Protein AF-A0AAW0N8T1-F1 (afdb_monomer)

Mean predicted aligned error: 8.97 Å

Radius of gyration: 19.25 Å; Cα contacts (8 Å, |Δi|>4): 329; chains: 1; bounding box: 48×52×46 Å

Foldseek 3Di:
DWDFDQPDVDPDPDDDDDDDDDDDDDDDPDPDPDDVNVVVRVVLVVLLVVLVVLLVVCLVDQWAWDAQPDPQHIDTPSQVVSVCSNLVVVCVVPNDPQEAEAEPVVLSVPPFDDDDSGRYIQDRSDFPVVCSNVVHDDDPGLLVVLVCQLVVVDFKDWDAQDALSRCVNSQVSLVVSQKDKAFLCRHRDDSFQSIIMIGNDPVVSVVVSVVDDDDDDDTSRHD

InterPro domains:
  IPR000760 Inositol monophosphatase-like [PF00459] (40-137)
  IPR000760 Inositol monophosphatase-like [PR00377] (73-93)
  IPR000760 Inositol monophosphatase-like [PR00377] (97-113)
  IPR000760 Inositol monophosphatase-like [PR00377] (121-137)
  IPR020550 Inositol monophosphatase, conserved site [PS00630] (165-179)
  IPR020583 Inositol monophosphatase, metal-binding site [PS00629] (121-134)

Structure (mmCIF, N/CA/C/O backbone):
data_AF-A0AAW0N8T1-F1
#
_entry.id   AF-A0AAW0N8T1-F1
#
loop_
_atom_site.group_PDB
_atom_site.id
_atom_site.type_symbol
_atom_site.label_atom_id
_atom_site.label_alt_id
_atom_site.label_comp_id
_atom_site.label_asym_id
_atom_site.label_entity_id
_atom_site.label_seq_id
_atom_site.pdbx_PDB_ins_code
_atom_site.Cartn_x
_atom_site.Cartn_y
_atom_site.Cartn_z
_atom_site.occupancy
_atom_site.B_iso_or_equiv
_atom_site.auth_seq_id
_atom_site.auth_comp_id
_atom_site.auth_asym_id
_atom_site.auth_atom_id
_atom_site.pdbx_PDB_model_num
ATOM 1 N N . MET A 1 1 ? -4.484 4.188 3.104 1.00 32.94 1 MET A N 1
ATOM 2 C CA . MET A 1 1 ? -5.494 3.536 2.221 1.00 32.94 1 MET A CA 1
ATOM 3 C C . MET A 1 1 ? -5.568 2.074 2.633 1.00 32.94 1 MET A C 1
ATOM 5 O O . MET A 1 1 ? -4.564 1.400 2.511 1.00 32.94 1 MET A O 1
ATOM 9 N N . ALA A 1 2 ? -6.678 1.585 3.198 1.00 29.25 2 ALA A N 1
ATOM 10 C CA . ALA A 1 2 ? -6.732 0.211 3.716 1.00 29.25 2 ALA A CA 1
ATOM 11 C C . ALA A 1 2 ? -7.147 -0.766 2.605 1.00 29.25 2 ALA A C 1
ATOM 13 O O . ALA A 1 2 ? -8.280 -0.696 2.128 1.00 29.25 2 ALA A O 1
ATOM 14 N N . LEU A 1 3 ? -6.246 -1.662 2.192 1.00 36.41 3 LEU A N 1
ATOM 15 C CA . LEU A 1 3 ? -6.575 -2.784 1.310 1.00 36.41 3 LEU A CA 1
ATOM 16 C C . LEU A 1 3 ? -6.428 -4.097 2.080 1.00 36.41 3 LEU A C 1
ATOM 18 O O . LEU A 1 3 ? -5.445 -4.324 2.782 1.00 36.41 3 LEU A O 1
ATOM 22 N N . LEU A 1 4 ? -7.413 -4.976 1.916 1.00 35.59 4 LEU A N 1
ATOM 23 C CA . LEU A 1 4 ? -7.306 -6.368 2.322 1.00 35.59 4 LEU A CA 1
ATOM 24 C C . LEU A 1 4 ? -6.459 -7.111 1.293 1.00 35.59 4 LEU A C 1
ATOM 26 O O . LEU A 1 4 ? -6.936 -7.399 0.196 1.00 35.59 4 LEU A O 1
ATOM 30 N N . LEU A 1 5 ? -5.216 -7.435 1.636 1.00 37.34 5 LEU A N 1
ATOM 31 C CA . LEU A 1 5 ? -4.445 -8.392 0.859 1.00 37.34 5 LEU A CA 1
ATOM 32 C C . LEU A 1 5 ? -4.607 -9.787 1.444 1.00 37.34 5 LEU A C 1
ATOM 34 O O . LEU A 1 5 ? -4.155 -10.071 2.550 1.00 37.34 5 LEU A O 1
ATOM 38 N N . ARG A 1 6 ? -5.141 -10.710 0.644 1.00 36.59 6 ARG A N 1
ATOM 39 C CA . ARG A 1 6 ? -4.790 -12.119 0.800 1.00 36.59 6 ARG A CA 1
ATOM 40 C C . ARG A 1 6 ? -3.492 -12.369 0.035 1.00 36.59 6 ARG A C 1
ATOM 42 O O . ARG A 1 6 ? -3.533 -12.795 -1.117 1.00 36.59 6 ARG A O 1
ATOM 49 N N . VAL A 1 7 ? -2.340 -12.142 0.664 1.00 36.31 7 VAL A N 1
ATOM 50 C CA . VAL A 1 7 ? -1.077 -12.675 0.134 1.00 36.31 7 VAL A CA 1
ATOM 51 C C . VAL A 1 7 ? -1.037 -14.160 0.477 1.00 36.31 7 VAL A C 1
ATOM 53 O O . VAL A 1 7 ? -0.618 -14.549 1.560 1.00 36.31 7 VAL A O 1
ATOM 56 N N . LYS A 1 8 ? -1.501 -15.027 -0.430 1.00 31.52 8 LYS A N 1
ATOM 57 C CA . LYS A 1 8 ? -1.058 -16.425 -0.364 1.00 31.52 8 LYS A CA 1
ATOM 58 C C . LYS A 1 8 ? 0.434 -16.421 -0.674 1.00 31.52 8 LYS A C 1
ATOM 60 O O . LYS A 1 8 ? 0.823 -15.882 -1.705 1.00 31.52 8 LYS A O 1
ATOM 65 N N . LYS A 1 9 ? 1.233 -17.090 0.157 1.00 34.09 9 LYS A N 1
ATOM 66 C CA . LYS A 1 9 ? 2.699 -17.220 0.054 1.00 34.09 9 LYS A CA 1
ATOM 67 C C . LYS A 1 9 ? 3.243 -17.609 -1.337 1.00 34.09 9 LYS A C 1
ATOM 69 O O . LYS A 1 9 ? 4.428 -17.456 -1.585 1.00 34.09 9 LYS A O 1
ATOM 74 N N . ASN A 1 10 ? 2.390 -18.085 -2.250 1.00 30.84 10 ASN A N 1
ATOM 75 C CA . ASN A 1 10 ? 2.726 -18.455 -3.622 1.00 30.84 10 ASN A CA 1
ATOM 76 C C . ASN A 1 10 ? 1.670 -17.933 -4.617 1.00 30.84 10 ASN A C 1
ATOM 78 O O . ASN A 1 10 ? 0.767 -18.677 -5.004 1.00 30.84 10 ASN A O 1
ATOM 82 N N . PHE A 1 11 ? 1.777 -16.681 -5.066 1.00 34.16 11 PHE A N 1
ATOM 83 C CA . PHE A 1 11 ? 1.132 -16.253 -6.313 1.00 34.16 11 PHE A CA 1
ATOM 84 C C . PHE A 1 11 ? 2.138 -16.413 -7.458 1.00 34.16 11 PHE A C 1
ATOM 86 O O . PHE A 1 11 ? 2.808 -15.470 -7.865 1.00 34.16 11 PHE A O 1
ATOM 93 N N . GLN A 1 12 ? 2.298 -17.647 -7.943 1.00 30.11 12 GLN A N 1
ATOM 94 C CA . GLN A 1 12 ? 3.002 -17.898 -9.198 1.00 30.11 12 GLN A CA 1
ATOM 95 C C . GLN A 1 12 ? 1.986 -17.922 -10.337 1.00 30.11 12 GLN A C 1
ATOM 97 O O . GLN A 1 12 ? 1.082 -18.758 -10.363 1.00 30.11 12 GLN A O 1
ATOM 102 N N . ARG A 1 13 ? 2.149 -17.015 -11.304 1.00 33.22 13 ARG A N 1
ATOM 103 C CA . ARG A 1 13 ? 1.494 -17.124 -12.609 1.00 33.22 13 ARG A CA 1
ATOM 104 C C . ARG A 1 13 ? 2.091 -18.352 -13.296 1.00 33.22 13 ARG A C 1
ATOM 106 O O . ARG A 1 13 ? 3.276 -18.354 -13.616 1.00 33.22 13 ARG A O 1
ATOM 113 N N . GLY A 1 14 ? 1.296 -19.409 -13.459 1.00 28.20 14 GLY A N 1
ATOM 114 C CA . GLY A 1 14 ? 1.729 -20.618 -14.155 1.00 28.20 14 GLY A CA 1
ATOM 115 C C . GLY A 1 14 ? 2.226 -20.266 -15.556 1.00 28.20 14 GLY A C 1
ATOM 116 O O . GLY A 1 14 ? 1.465 -19.762 -16.379 1.00 28.20 14 GLY A O 1
ATOM 117 N N . ALA A 1 15 ? 3.511 -20.500 -15.810 1.00 36.84 15 ALA A N 1
ATOM 118 C CA . ALA A 1 15 ? 4.075 -20.460 -17.147 1.00 36.84 15 ALA A CA 1
ATOM 119 C C . ALA A 1 15 ? 3.693 -21.764 -17.859 1.00 36.84 15 ALA A C 1
ATOM 121 O O . ALA A 1 15 ? 4.131 -22.841 -17.462 1.00 36.84 15 ALA A O 1
ATOM 122 N N . GLY A 1 16 ? 2.861 -21.672 -18.894 1.00 30.78 16 GLY A N 1
ATOM 123 C CA . GLY A 1 16 ? 2.497 -22.811 -19.728 1.00 30.78 16 GLY A CA 1
ATOM 124 C C . GLY A 1 16 ? 1.966 -22.347 -21.076 1.00 30.78 16 GLY A C 1
ATOM 125 O O 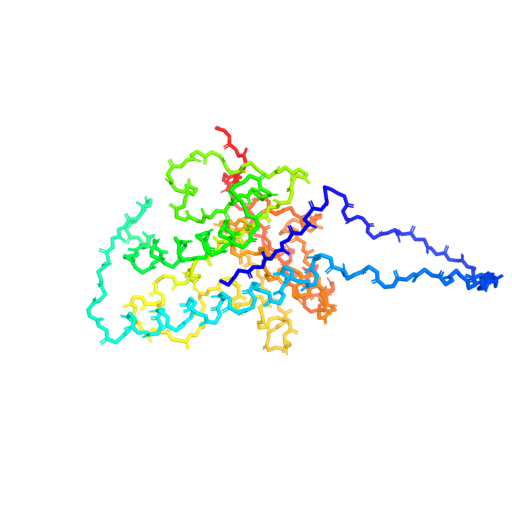. GLY A 1 16 ? 0.863 -21.815 -21.154 1.00 30.78 16 GLY A O 1
ATOM 126 N N . ASN A 1 17 ? 2.774 -22.538 -22.118 1.00 33.47 17 ASN A N 1
ATOM 127 C CA . ASN A 1 17 ? 2.330 -22.515 -23.506 1.00 33.47 17 ASN A CA 1
ATOM 128 C C . ASN A 1 17 ? 1.586 -23.821 -23.844 1.00 33.47 17 ASN A C 1
ATOM 130 O O . ASN A 1 17 ? 1.925 -24.885 -23.330 1.00 33.47 17 ASN A O 1
ATOM 134 N N . ASP A 1 18 ? 0.675 -23.684 -24.807 1.00 33.00 18 ASP A N 1
ATOM 135 C CA . ASP A 1 18 ? 0.143 -24.685 -25.739 1.00 33.00 18 ASP A CA 1
ATOM 136 C C . ASP A 1 18 ? -1.129 -25.497 -25.414 1.00 33.00 18 ASP A C 1
ATOM 138 O O . ASP A 1 18 ? -1.273 -26.195 -24.416 1.00 33.00 18 ASP A O 1
ATOM 142 N N . THR A 1 19 ? -1.992 -25.478 -26.441 1.00 27.42 19 THR A N 1
ATOM 143 C CA . THR A 1 19 ? -3.154 -26.322 -26.781 1.00 27.42 19 THR A CA 1
ATOM 144 C C . THR A 1 19 ? -4.523 -25.992 -26.166 1.00 27.42 19 THR A C 1
ATOM 146 O O . THR A 1 19 ? -4.889 -26.409 -25.073 1.00 27.42 19 THR A O 1
ATOM 149 N N . PHE A 1 20 ? -5.355 -25.316 -26.973 1.00 32.41 20 PHE A N 1
ATOM 150 C CA . PHE A 1 20 ? -6.813 -25.338 -26.846 1.00 32.41 20 PHE A CA 1
ATOM 151 C C . PHE A 1 20 ? -7.317 -26.759 -27.135 1.00 32.41 20 PHE A C 1
ATOM 153 O O . PHE A 1 20 ? -7.369 -27.183 -28.289 1.00 32.41 20 PHE A O 1
ATOM 160 N N . SER A 1 21 ? -7.711 -27.481 -26.090 1.00 28.42 21 SER A N 1
ATOM 161 C CA . SER A 1 21 ? -8.617 -28.622 -26.202 1.00 28.42 21 SER A CA 1
ATOM 162 C C . SER A 1 21 ? -9.902 -28.277 -25.459 1.00 28.42 21 SER A C 1
ATOM 164 O O . SER A 1 21 ? -9.879 -27.846 -24.307 1.00 28.42 21 SER A O 1
ATOM 166 N N . SER A 1 22 ? -11.022 -28.400 -26.163 1.00 35.97 22 SER A N 1
ATOM 167 C CA . SER A 1 22 ? -12.377 -28.145 -25.684 1.00 35.97 22 SER A CA 1
ATOM 168 C C . SER A 1 22 ? -12.694 -28.982 -24.441 1.00 35.97 22 SER A C 1
ATOM 170 O O . SER A 1 22 ? -12.829 -30.201 -24.544 1.00 35.97 22 SER A O 1
ATOM 172 N N . MET A 1 23 ? -12.851 -28.333 -23.285 1.00 28.48 23 MET A N 1
ATOM 173 C CA . MET A 1 23 ? -13.431 -28.946 -22.089 1.00 28.48 23 MET A CA 1
ATOM 174 C C . MET A 1 23 ? -14.902 -28.547 -21.964 1.00 28.48 23 MET A C 1
ATOM 176 O O . MET A 1 23 ? -15.253 -27.367 -21.955 1.00 28.48 23 MET A O 1
ATOM 180 N N . GLU A 1 24 ? -15.752 -29.568 -21.905 1.00 29.17 24 GLU A N 1
ATOM 181 C CA . GLU A 1 24 ? -17.191 -29.480 -21.691 1.00 29.17 24 GLU A CA 1
ATOM 182 C C . GLU A 1 24 ? -17.515 -28.729 -20.393 1.00 29.17 24 GLU A C 1
ATOM 184 O O . GLU A 1 24 ? -16.995 -29.032 -19.319 1.00 29.17 24 GLU A O 1
ATOM 189 N N . VAL A 1 25 ? -18.420 -27.754 -20.491 1.00 29.58 25 VAL A N 1
ATOM 190 C CA . VAL A 1 25 ? -18.955 -27.026 -19.340 1.00 29.58 25 VAL A CA 1
ATOM 191 C C . VAL A 1 25 ? -19.955 -27.929 -18.622 1.00 29.58 25 VAL A C 1
ATOM 193 O O . VAL A 1 25 ? -21.125 -28.004 -19.001 1.00 29.58 25 VAL A O 1
ATOM 196 N N . GLN A 1 26 ? -19.518 -28.599 -17.557 1.00 28.33 26 GLN A N 1
ATOM 197 C CA . GLN A 1 26 ? -20.451 -29.117 -16.560 1.00 28.33 26 GLN A CA 1
ATOM 198 C C . GLN A 1 26 ? -21.015 -27.933 -15.767 1.00 28.33 26 GLN A C 1
ATOM 200 O O . GLN A 1 26 ? -20.330 -27.322 -14.950 1.00 28.33 26 GLN A O 1
ATOM 205 N N . LYS A 1 27 ? -22.280 -27.588 -16.034 1.00 36.25 27 LYS A N 1
ATOM 206 C CA . LYS A 1 27 ? -23.071 -26.681 -15.196 1.00 36.25 27 LYS A CA 1
ATOM 207 C C . LYS A 1 27 ? -23.305 -27.350 -13.841 1.00 36.25 27 LYS A C 1
ATOM 209 O O . LYS A 1 27 ? -24.242 -28.127 -13.686 1.00 36.25 27 LYS A O 1
ATOM 214 N N . THR A 1 28 ? -22.476 -27.032 -12.858 1.00 33.09 28 THR A N 1
ATOM 215 C CA . THR A 1 28 ? -22.851 -27.195 -11.455 1.00 33.09 28 THR A CA 1
ATOM 216 C C . THR A 1 28 ? -23.604 -25.941 -11.032 1.00 33.09 28 THR A C 1
ATOM 218 O O . THR A 1 28 ? -23.017 -24.875 -10.854 1.00 33.09 28 THR A O 1
ATOM 221 N N . GLU A 1 29 ? -24.926 -26.063 -10.938 1.00 40.84 29 GLU A N 1
ATOM 222 C CA . GLU A 1 29 ? -25.765 -25.137 -10.184 1.00 40.84 29 GLU A CA 1
ATOM 223 C C . GLU A 1 29 ? -25.362 -25.234 -8.710 1.00 40.84 29 GLU A C 1
ATOM 225 O O . GLU A 1 29 ? -25.849 -26.104 -7.991 1.00 40.84 29 GLU A O 1
ATOM 230 N N . ASP A 1 30 ? -24.451 -24.367 -8.265 1.00 37.62 30 ASP A N 1
ATOM 231 C CA . ASP A 1 30 ? -24.219 -24.161 -6.840 1.00 37.62 30 ASP A CA 1
ATOM 232 C C . ASP A 1 30 ? -24.716 -22.774 -6.436 1.00 37.62 30 ASP A C 1
ATOM 234 O O . ASP A 1 30 ? -24.460 -21.759 -7.090 1.00 37.62 30 ASP A O 1
ATOM 238 N N . LYS A 1 31 ? -25.527 -22.765 -5.383 1.00 39.31 31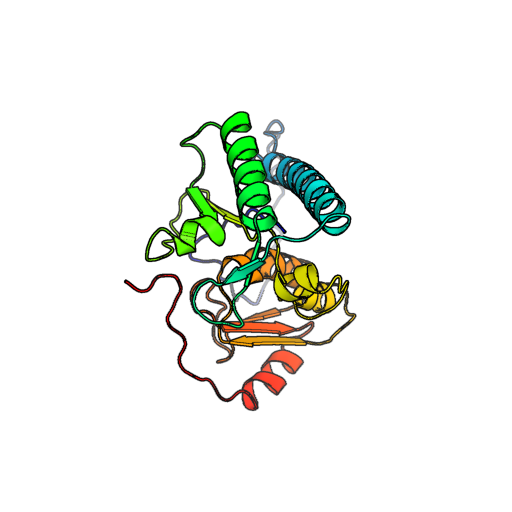 LYS A N 1
ATOM 239 C CA . LYS A 1 31 ? -26.214 -21.588 -4.862 1.00 39.31 31 LYS A CA 1
ATOM 240 C C . LYS A 1 31 ? -25.160 -20.567 -4.447 1.00 39.31 31 LYS A C 1
ATOM 242 O O . LYS A 1 31 ? -24.235 -20.902 -3.721 1.00 39.31 31 LYS A O 1
ATOM 247 N N . THR A 1 32 ? -25.333 -19.325 -4.887 1.00 44.66 32 THR A N 1
ATOM 248 C CA . THR A 1 32 ? -24.489 -18.161 -4.588 1.00 44.66 32 THR A CA 1
ATOM 249 C C . THR A 1 32 ? -24.125 -18.069 -3.100 1.00 44.66 32 THR A C 1
ATOM 251 O O . THR A 1 32 ? -24.862 -17.470 -2.315 1.00 44.66 32 THR A O 1
ATOM 254 N N . MET A 1 33 ? -22.989 -18.641 -2.697 1.00 49.88 33 MET A N 1
ATOM 255 C CA . MET A 1 33 ? -22.309 -18.221 -1.478 1.00 49.88 33 MET A CA 1
ATOM 256 C C . MET A 1 33 ? -21.709 -16.851 -1.784 1.00 49.88 33 MET A C 1
ATOM 258 O O . MET A 1 33 ? -20.925 -16.718 -2.723 1.00 49.88 33 MET A O 1
ATOM 262 N N . ALA A 1 34 ? -22.147 -15.821 -1.061 1.00 72.56 34 ALA A N 1
ATOM 263 C CA . ALA A 1 34 ? -21.564 -14.492 -1.176 1.00 72.56 34 ALA A CA 1
ATOM 264 C C . ALA A 1 34 ? -20.051 -14.598 -0.935 1.00 72.56 34 ALA A C 1
ATOM 266 O O . ALA A 1 34 ? -19.637 -15.228 0.037 1.00 72.56 34 ALA A O 1
ATOM 267 N N . ASP A 1 35 ? -19.241 -14.031 -1.831 1.00 85.19 35 ASP A N 1
ATOM 268 C CA . ASP A 1 35 ? -17.789 -14.013 -1.669 1.00 85.19 35 ASP A CA 1
ATOM 269 C C . ASP A 1 35 ? -17.445 -13.231 -0.386 1.00 85.19 35 ASP A C 1
ATOM 271 O O . ASP A 1 35 ? -17.663 -12.013 -0.343 1.00 85.19 35 ASP A O 1
ATOM 275 N N . PRO A 1 36 ? -16.926 -13.894 0.667 1.00 83.19 36 PRO A N 1
ATOM 276 C CA . PRO A 1 36 ? -16.633 -13.227 1.932 1.00 83.19 36 PRO A CA 1
ATOM 277 C C . PRO A 1 36 ? -15.578 -12.123 1.767 1.00 83.19 36 PRO A C 1
ATOM 279 O O . PRO A 1 36 ? -15.552 -11.169 2.543 1.00 83.19 36 PRO A O 1
ATOM 282 N N . TRP A 1 37 ? -14.733 -12.208 0.734 1.00 88.00 37 TRP A N 1
ATOM 283 C CA . TRP A 1 37 ? -13.717 -11.200 0.439 1.00 88.00 37 TRP A CA 1
ATOM 284 C C . TRP A 1 37 ? -14.302 -9.974 -0.251 1.00 88.00 37 TRP A C 1
ATOM 286 O O . TRP A 1 37 ? -13.830 -8.865 -0.008 1.00 88.00 37 TRP A O 1
ATOM 296 N N . LEU A 1 38 ? -15.360 -10.146 -1.045 1.00 88.81 38 LEU A N 1
ATOM 297 C CA . LEU A 1 38 ? -16.095 -9.026 -1.621 1.00 88.81 38 LEU A CA 1
ATOM 298 C C . LEU A 1 38 ? -16.822 -8.235 -0.529 1.00 88.81 38 LEU A C 1
ATOM 300 O O . LEU A 1 38 ? -16.758 -7.007 -0.529 1.00 88.81 38 LEU A O 1
ATOM 304 N N . GLU A 1 39 ? -17.459 -8.915 0.430 1.00 90.75 39 GLU A N 1
ATOM 305 C CA . GLU A 1 39 ? -18.067 -8.237 1.584 1.00 90.75 39 GLU A CA 1
ATOM 306 C C . GLU A 1 39 ? -17.010 -7.462 2.385 1.00 90.75 39 GLU A C 1
ATOM 308 O O . GLU A 1 39 ? -17.199 -6.284 2.708 1.00 90.75 39 GLU A O 1
ATOM 313 N N . ALA A 1 40 ? -15.866 -8.098 2.653 1.00 91.06 40 ALA A N 1
ATOM 314 C CA . ALA A 1 40 ? -14.756 -7.466 3.349 1.00 91.06 40 ALA A CA 1
ATOM 315 C C . ALA A 1 40 ? -14.202 -6.251 2.601 1.00 91.06 40 ALA A C 1
ATOM 317 O O . ALA A 1 40 ? -13.996 -5.203 3.215 1.00 91.06 40 ALA A O 1
ATOM 318 N N . TYR A 1 41 ? -14.035 -6.351 1.284 1.00 91.56 41 TYR A N 1
ATOM 319 C CA . TYR A 1 41 ? -13.610 -5.248 0.431 1.00 91.56 41 TYR A CA 1
ATOM 320 C C . TYR A 1 41 ? -14.601 -4.076 0.456 1.00 91.56 41 TYR A C 1
ATOM 322 O O . TYR A 1 41 ? -14.194 -2.935 0.676 1.00 91.56 41 TYR A O 1
ATOM 330 N N . VAL A 1 42 ? -15.901 -4.338 0.283 1.00 92.44 42 VAL A N 1
ATOM 331 C CA . VAL A 1 42 ? -16.935 -3.289 0.307 1.00 92.44 42 VAL A CA 1
ATOM 332 C C . VAL A 1 42 ? -16.910 -2.549 1.644 1.00 92.44 42 VAL A C 1
ATOM 334 O O . VAL A 1 42 ? -16.889 -1.317 1.672 1.00 92.44 42 VAL A O 1
ATOM 337 N N . PHE A 1 43 ? -16.813 -3.286 2.749 1.00 94.50 43 PHE A N 1
ATOM 338 C CA . PHE A 1 43 ? -16.707 -2.684 4.073 1.00 94.50 43 PHE A CA 1
ATOM 339 C C . PHE A 1 43 ? -15.400 -1.897 4.270 1.00 94.50 43 PHE A C 1
ATOM 341 O O . PHE A 1 43 ? -15.407 -0.819 4.866 1.00 94.50 43 PHE A O 1
ATOM 348 N N . ALA A 1 44 ? -14.277 -2.374 3.724 1.00 93.50 44 ALA A N 1
ATOM 349 C CA . ALA A 1 44 ? -13.009 -1.644 3.752 1.00 93.50 44 ALA A CA 1
ATOM 350 C C . ALA A 1 44 ? -13.109 -0.290 3.037 1.00 93.50 44 ALA A C 1
ATOM 352 O O . ALA A 1 44 ? -12.603 0.711 3.543 1.00 93.50 44 ALA A O 1
ATOM 353 N N . VAL A 1 45 ? -13.808 -0.232 1.898 1.00 94.81 45 VAL A N 1
ATOM 354 C CA . VAL A 1 45 ? -14.058 1.019 1.165 1.00 94.81 45 VAL A CA 1
ATOM 355 C C . VAL A 1 45 ? -14.880 2.000 2.006 1.00 94.81 45 VAL A C 1
ATOM 357 O O . VAL A 1 45 ? -14.582 3.198 2.023 1.00 94.81 45 VAL A O 1
ATOM 360 N N . GLU A 1 46 ? -15.899 1.525 2.724 1.00 95.69 46 GLU A N 1
ATOM 361 C CA . GLU A 1 46 ? -16.696 2.358 3.634 1.00 95.69 46 GLU A CA 1
ATOM 362 C C . GLU A 1 46 ? -15.845 2.931 4.773 1.00 95.69 46 GLU A C 1
ATOM 364 O O . GLU A 1 46 ? -15.860 4.142 5.023 1.00 95.69 46 GLU A O 1
ATOM 369 N N . ILE A 1 47 ? -15.044 2.082 5.422 1.00 95.31 47 ILE A N 1
ATOM 370 C CA . ILE A 1 47 ? -14.130 2.496 6.488 1.00 95.31 47 ILE A CA 1
ATOM 371 C C . ILE A 1 47 ? -13.088 3.488 5.961 1.00 95.31 47 ILE A C 1
ATOM 373 O O . ILE A 1 47 ? -12.836 4.501 6.611 1.00 95.31 47 ILE A O 1
ATOM 377 N N . ALA A 1 48 ? -12.505 3.247 4.784 1.00 94.44 48 ALA A N 1
ATOM 378 C CA . ALA A 1 48 ? -11.513 4.135 4.186 1.00 94.44 48 ALA A CA 1
ATOM 379 C C . ALA A 1 48 ? -12.093 5.534 3.913 1.00 94.44 48 ALA A C 1
ATOM 381 O O . ALA A 1 48 ? -11.432 6.540 4.170 1.00 94.44 48 ALA A O 1
ATOM 382 N N . LYS A 1 49 ? -13.354 5.625 3.468 1.00 94.94 49 LYS A N 1
ATOM 383 C CA . LYS A 1 49 ? -14.058 6.911 3.306 1.00 94.94 49 LYS A CA 1
ATOM 384 C C . LYS A 1 49 ? -14.281 7.615 4.645 1.00 94.94 49 LYS A C 1
ATOM 386 O O . LYS A 1 49 ? -14.074 8.826 4.733 1.00 94.94 49 LYS A O 1
ATOM 391 N N . LYS A 1 50 ? -14.666 6.873 5.690 1.00 94.31 50 LYS A N 1
ATOM 392 C CA . LYS A 1 50 ? -14.817 7.407 7.054 1.00 94.31 50 LYS A CA 1
ATOM 393 C C . LYS A 1 50 ? -13.484 7.930 7.599 1.00 94.31 50 LYS A C 1
ATOM 395 O O . LYS A 1 50 ? -13.432 9.054 8.087 1.00 94.31 50 LYS A O 1
ATOM 400 N N . ALA A 1 51 ? -12.407 7.161 7.452 1.00 93.44 51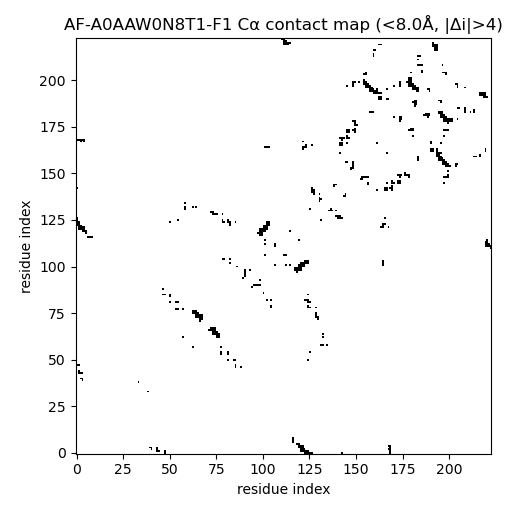 ALA A N 1
ATOM 401 C CA . ALA A 1 51 ? -11.049 7.575 7.795 1.00 93.44 51 ALA A CA 1
ATOM 402 C C . ALA A 1 51 ? -10.636 8.848 7.037 1.00 93.44 51 ALA A C 1
ATOM 404 O O . ALA A 1 51 ? -10.182 9.809 7.649 1.00 93.44 51 ALA A O 1
ATOM 405 N N . GLY A 1 52 ? -10.884 8.909 5.725 1.00 92.50 52 GLY A N 1
ATOM 406 C CA . GLY A 1 52 ? -10.605 10.092 4.908 1.00 92.50 52 GLY A CA 1
ATOM 407 C C . GLY A 1 52 ? -11.364 11.349 5.352 1.00 92.50 52 GLY A C 1
ATOM 408 O O . GLY A 1 52 ? -10.819 12.452 5.282 1.00 92.50 52 GLY A O 1
ATOM 409 N N . ALA A 1 53 ? -12.600 11.206 5.842 1.00 93.50 53 ALA A N 1
ATOM 410 C CA . ALA A 1 53 ? -13.357 12.318 6.417 1.00 93.50 53 ALA A CA 1
ATOM 411 C C . ALA A 1 53 ? -12.727 12.831 7.725 1.00 93.50 53 ALA A C 1
ATOM 413 O O . ALA A 1 53 ? -12.626 14.043 7.917 1.00 93.50 53 ALA A O 1
ATOM 414 N N . GLU A 1 54 ? -12.246 11.929 8.585 1.00 92.38 54 GLU A N 1
ATOM 415 C CA . GLU A 1 54 ? -11.520 12.295 9.809 1.00 92.38 54 GLU A CA 1
ATOM 416 C C . GLU A 1 54 ? -10.187 12.991 9.500 1.00 92.38 54 GLU A C 1
ATOM 418 O O . GLU A 1 54 ? -9.892 14.027 10.094 1.00 92.38 54 GLU A O 1
ATOM 423 N N . ILE A 1 55 ? -9.420 12.494 8.521 1.00 91.62 55 ILE A N 1
ATOM 424 C CA . ILE A 1 55 ? -8.171 13.128 8.058 1.00 91.62 55 ILE A CA 1
ATOM 425 C C . ILE A 1 55 ? -8.454 14.537 7.530 1.00 91.62 55 ILE A C 1
ATOM 427 O O . ILE A 1 55 ? -7.769 15.494 7.890 1.00 91.62 55 ILE A O 1
ATOM 431 N N . ARG A 1 56 ? -9.499 14.698 6.708 1.00 91.25 56 ARG A N 1
ATOM 432 C CA . ARG A 1 56 ? -9.890 16.008 6.174 1.00 91.25 56 ARG A CA 1
ATOM 433 C C . ARG A 1 56 ? -10.241 16.985 7.292 1.00 91.25 56 ARG A C 1
ATOM 435 O O . ARG A 1 56 ? -9.717 18.094 7.295 1.00 91.25 56 ARG A O 1
ATOM 442 N N . LYS A 1 57 ? -11.062 16.565 8.253 1.00 91.31 57 LYS A N 1
ATOM 443 C CA . LYS A 1 57 ? -11.427 17.385 9.412 1.00 91.31 57 LYS A CA 1
ATOM 444 C C . LYS A 1 57 ? -10.200 17.770 10.243 1.00 91.31 57 LYS A C 1
ATOM 446 O O . LYS A 1 57 ? -10.084 18.910 10.680 1.00 91.31 57 LYS A O 1
ATOM 451 N N . ALA A 1 58 ? -9.267 16.841 10.439 1.00 89.25 58 ALA A N 1
ATOM 452 C CA . ALA A 1 58 ? -8.024 17.118 11.151 1.00 89.25 58 ALA A CA 1
ATOM 453 C C . ALA A 1 58 ? -7.141 18.141 10.414 1.00 89.25 58 ALA A C 1
ATOM 455 O O . ALA A 1 58 ? -6.497 18.952 11.071 1.00 89.25 58 ALA A O 1
ATOM 456 N N . SER A 1 59 ? -7.168 18.164 9.074 1.00 85.44 59 SER A N 1
ATOM 457 C CA . SER A 1 59 ? -6.430 19.155 8.270 1.00 85.44 59 SER A CA 1
ATOM 458 C C . SER A 1 59 ? -6.952 20.595 8.389 1.00 85.44 59 SER A C 1
ATOM 460 O O . SER A 1 59 ? -6.286 21.521 7.939 1.00 85.44 59 SER A O 1
ATOM 462 N N . GLU A 1 60 ? -8.133 20.799 8.982 1.00 85.50 60 GLU A N 1
ATOM 463 C CA . GLU A 1 60 ? -8.738 22.124 9.204 1.00 85.50 60 GLU A CA 1
ATOM 464 C C . GLU A 1 60 ? -8.368 22.727 10.572 1.00 85.50 60 GLU A C 1
ATOM 466 O O . GLU A 1 60 ? -8.739 23.859 10.875 1.00 85.50 60 GLU A O 1
ATOM 471 N N . SER A 1 61 ? -7.668 21.970 11.421 1.00 80.88 61 SER A N 1
ATOM 472 C CA . SER A 1 61 ? -7.281 22.360 12.782 1.00 80.88 61 SER A CA 1
ATOM 473 C C . SER A 1 61 ? -5.759 22.378 12.941 1.00 80.88 61 SER A C 1
ATOM 475 O O . SER A 1 61 ? -5.025 21.916 12.072 1.00 80.88 61 SER A O 1
ATOM 477 N N . GLU A 1 62 ? -5.268 22.892 14.071 1.00 76.75 62 GLU A N 1
ATOM 478 C CA . GLU A 1 62 ? -3.845 22.807 14.407 1.00 76.75 62 GLU A CA 1
ATOM 479 C C . GLU A 1 62 ? -3.402 21.335 14.502 1.00 76.75 62 GLU A C 1
ATOM 481 O O . GLU A 1 62 ? -3.937 20.551 15.295 1.00 76.75 62 GLU A O 1
ATOM 486 N N . ILE A 1 63 ? -2.433 20.948 13.667 1.00 81.38 63 ILE A N 1
ATOM 487 C CA . ILE A 1 63 ? -1.933 19.574 13.589 1.00 81.38 63 ILE A CA 1
ATOM 488 C C . ILE A 1 63 ? -0.867 19.379 14.665 1.00 81.38 63 ILE A C 1
ATOM 490 O O . ILE A 1 63 ? 0.193 20.001 14.645 1.00 81.38 63 ILE A O 1
ATOM 494 N N . ARG A 1 64 ? -1.128 18.469 15.607 1.00 79.19 64 ARG A N 1
ATOM 495 C CA . ARG A 1 64 ? -0.145 18.087 16.623 1.00 79.19 64 ARG A CA 1
ATOM 496 C C . ARG A 1 64 ? 0.844 17.075 16.045 1.00 79.19 64 ARG A C 1
ATOM 498 O O . ARG A 1 64 ? 0.490 15.908 15.875 1.00 79.19 64 ARG A O 1
ATOM 505 N N .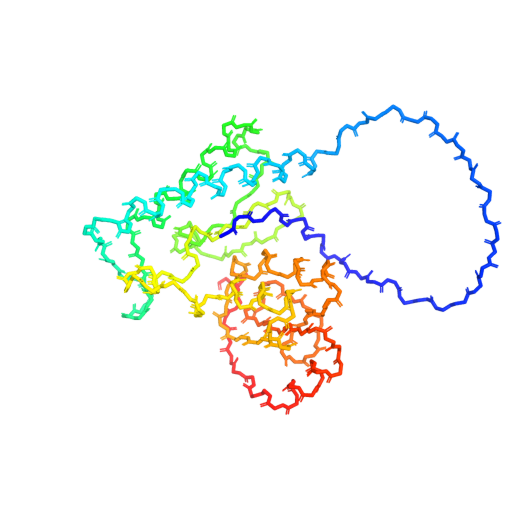 ILE A 1 65 ? 2.066 17.536 15.796 1.00 83.75 65 ILE A N 1
ATOM 506 C CA . ILE A 1 65 ? 3.163 16.764 15.199 1.00 83.75 65 ILE A CA 1
ATOM 507 C C . ILE A 1 65 ? 4.010 16.109 16.298 1.00 83.75 65 ILE A C 1
ATOM 509 O O . ILE A 1 65 ? 4.218 16.666 17.378 1.00 83.75 65 ILE A O 1
ATOM 513 N N . SER A 1 66 ? 4.497 14.906 16.036 1.00 82.25 66 SER A N 1
ATOM 514 C CA . SER A 1 66 ? 5.516 14.194 16.808 1.00 82.25 66 SER A CA 1
ATOM 515 C C . SER A 1 66 ? 6.455 13.468 15.838 1.00 82.25 66 SER A C 1
ATOM 517 O O . SER A 1 66 ? 6.153 13.362 14.652 1.00 82.25 66 SER A O 1
ATOM 519 N N . THR A 1 67 ? 7.605 13.002 16.318 1.00 79.44 67 THR A N 1
ATOM 520 C CA . THR A 1 67 ? 8.601 12.272 15.513 1.00 79.44 67 THR A CA 1
ATOM 521 C C . THR A 1 67 ? 8.668 10.806 15.941 1.00 79.44 67 THR A C 1
ATOM 523 O O . THR A 1 67 ? 8.565 10.520 17.137 1.00 79.44 67 THR A O 1
ATOM 526 N N . LYS A 1 68 ? 8.857 9.900 14.978 1.00 77.94 68 LYS A N 1
ATOM 527 C CA . LYS A 1 68 ? 9.074 8.455 15.153 1.00 77.94 68 LYS A CA 1
ATOM 528 C C . LYS A 1 68 ? 10.583 8.159 15.256 1.00 77.94 68 LYS A C 1
ATOM 530 O O . LYS A 1 68 ? 11.204 8.522 16.253 1.00 77.94 68 LYS A O 1
ATOM 535 N N . SER A 1 69 ? 11.176 7.501 14.255 1.00 72.25 69 SER A N 1
ATOM 536 C CA . SER A 1 69 ? 12.559 6.997 14.278 1.00 72.25 69 SER A CA 1
ATOM 537 C C . SER A 1 69 ? 13.614 8.066 13.973 1.00 72.25 69 SER A C 1
ATOM 539 O O . SER A 1 69 ? 14.787 7.909 14.313 1.00 72.25 69 SER A O 1
ATOM 541 N N . SER A 1 70 ? 13.207 9.174 13.351 1.00 71.19 70 SER A N 1
ATOM 542 C CA . SER A 1 70 ? 14.082 10.284 12.979 1.00 71.19 70 SER A CA 1
ATOM 543 C C . SER A 1 70 ? 13.336 11.621 12.993 1.00 71.19 70 SER A C 1
ATOM 545 O O . SER A 1 70 ? 12.115 11.673 13.123 1.00 71.19 70 SER A O 1
ATOM 547 N N . THR A 1 71 ? 14.062 12.730 12.829 1.00 61.38 71 THR A N 1
ATOM 548 C CA . THR A 1 71 ? 13.477 14.083 12.773 1.00 61.38 71 THR A CA 1
ATOM 549 C C . THR A 1 71 ? 12.623 14.341 11.532 1.00 61.38 71 THR A C 1
ATOM 551 O O . THR A 1 71 ? 11.886 15.322 11.507 1.00 61.38 71 THR A O 1
ATOM 554 N N . VAL A 1 72 ? 12.755 13.504 10.499 1.00 68.81 72 VAL A N 1
ATOM 555 C CA . VAL A 1 72 ? 11.982 13.592 9.247 1.00 68.81 72 VAL A CA 1
ATOM 556 C C . VAL A 1 72 ? 10.868 12.546 9.169 1.00 68.81 72 VAL A C 1
ATOM 558 O O . VAL A 1 72 ? 10.017 12.632 8.292 1.00 68.81 72 VAL A O 1
ATOM 561 N N . ASP A 1 73 ? 10.859 11.592 10.099 1.00 76.06 73 ASP A N 1
ATOM 562 C CA . ASP A 1 73 ? 9.843 10.553 10.234 1.00 76.06 73 ASP A CA 1
ATOM 563 C C . ASP A 1 73 ? 8.757 11.052 11.199 1.00 76.06 73 ASP A C 1
ATOM 565 O O . ASP A 1 73 ? 8.921 11.031 12.424 1.00 76.06 73 ASP A O 1
ATOM 569 N N . LEU A 1 74 ? 7.694 11.626 10.635 1.00 81.19 74 LEU A N 1
ATOM 570 C CA . LEU A 1 74 ? 6.645 12.319 11.377 1.00 81.19 74 LEU A CA 1
ATOM 571 C C . LEU A 1 74 ? 5.459 11.398 11.666 1.00 81.19 74 LEU A C 1
ATOM 573 O O . LEU A 1 74 ? 5.097 10.536 10.876 1.00 81.19 74 LEU A O 1
ATOM 577 N N . VAL A 1 75 ? 4.800 11.648 12.792 1.00 85.88 75 VAL A N 1
ATOM 578 C CA . VAL A 1 75 ? 3.518 11.044 13.162 1.00 85.88 75 VAL A CA 1
ATOM 579 C C . VAL A 1 75 ? 2.638 12.093 13.818 1.00 85.88 75 VAL A C 1
ATOM 581 O O . VAL A 1 75 ? 3.117 12.942 14.575 1.00 85.88 75 VAL A O 1
ATOM 584 N N . THR A 1 76 ? 1.335 12.052 13.567 1.00 86.38 76 THR A N 1
ATOM 585 C CA . THR A 1 76 ? 0.374 12.939 14.222 1.00 86.38 76 THR A CA 1
ATOM 586 C C . THR A 1 76 ? -0.617 12.150 15.072 1.00 86.38 76 THR A C 1
ATOM 588 O O . THR A 1 76 ? -0.789 10.935 14.963 1.00 86.38 76 THR A O 1
ATOM 591 N N . ALA A 1 77 ? -1.338 12.859 15.944 1.00 87.94 77 ALA A N 1
ATOM 592 C CA . ALA A 1 77 ? -2.457 12.262 16.674 1.00 87.94 77 ALA A CA 1
ATOM 593 C C . ALA A 1 77 ? -3.578 11.754 15.740 1.00 87.94 77 ALA A C 1
ATOM 595 O O . ALA A 1 77 ? -4.433 10.980 16.181 1.00 87.94 77 ALA A O 1
ATOM 596 N N . THR A 1 78 ? -3.593 12.202 14.480 1.00 90.31 78 THR A N 1
ATOM 597 C CA . THR A 1 78 ? -4.539 11.767 13.450 1.00 90.31 78 THR A CA 1
ATOM 598 C C . THR A 1 78 ? -4.213 10.359 12.971 1.00 90.31 78 THR A C 1
ATOM 600 O O . THR A 1 78 ? -5.128 9.543 12.952 1.00 90.31 78 THR A O 1
ATOM 603 N N . ASP A 1 79 ? -2.946 10.037 12.698 1.00 90.31 79 ASP A N 1
ATOM 604 C CA . ASP A 1 79 ? -2.494 8.713 12.240 1.00 90.31 79 ASP A CA 1
ATOM 605 C C . ASP A 1 79 ? -2.940 7.627 13.236 1.00 90.31 79 ASP A C 1
ATOM 607 O O . ASP A 1 79 ? -3.716 6.723 12.913 1.00 90.31 79 ASP A O 1
ATOM 611 N N . VAL A 1 80 ? -2.605 7.820 14.518 1.00 91.12 80 VAL A N 1
ATOM 612 C CA . VAL A 1 80 ? -2.989 6.912 15.614 1.00 91.12 80 VAL A CA 1
ATOM 613 C C . VAL A 1 80 ? -4.509 6.802 15.779 1.00 91.12 80 VAL A C 1
ATOM 615 O O . VAL A 1 80 ? -5.032 5.745 16.142 1.00 91.12 80 VAL A O 1
ATOM 618 N N . ARG A 1 81 ? -5.249 7.899 15.577 1.00 92.12 81 ARG A N 1
ATOM 619 C CA . ARG A 1 81 ? -6.716 7.908 15.692 1.00 92.12 81 ARG A CA 1
ATOM 620 C C . ARG A 1 81 ? -7.359 7.149 14.538 1.00 92.12 81 ARG A C 1
ATOM 622 O O . ARG A 1 81 ? -8.273 6.365 14.781 1.00 92.12 81 ARG A O 1
ATOM 629 N N . VAL A 1 82 ? -6.901 7.388 13.314 1.00 93.69 82 VAL A N 1
ATOM 630 C CA . VAL A 1 82 ? -7.419 6.756 12.102 1.00 93.69 82 VAL A CA 1
ATOM 631 C C . VAL A 1 82 ? -7.174 5.253 12.146 1.00 93.69 82 VAL A C 1
ATOM 633 O O . VAL A 1 82 ? -8.120 4.496 11.937 1.00 93.69 82 VAL A O 1
ATOM 636 N N . GLU A 1 83 ? -5.978 4.807 12.535 1.00 94.69 83 GLU A N 1
ATOM 637 C CA . GLU A 1 83 ? -5.693 3.375 12.676 1.00 94.69 83 GLU A CA 1
ATOM 638 C C . GLU A 1 83 ? -6.647 2.706 13.680 1.00 94.69 83 GLU A C 1
ATOM 640 O O . GLU A 1 83 ? -7.245 1.668 13.389 1.00 94.69 83 GLU A O 1
ATOM 645 N N . LYS A 1 84 ? -6.883 3.342 14.837 1.00 94.69 84 LYS A N 1
ATOM 646 C CA . LYS A 1 84 ? -7.843 2.844 15.837 1.00 94.69 84 LYS A CA 1
ATOM 647 C C . LYS A 1 84 ? -9.271 2.764 15.302 1.00 94.69 84 LYS A C 1
ATOM 649 O O . LYS A 1 84 ? -9.979 1.821 15.645 1.00 94.69 84 LYS A O 1
ATOM 654 N N . ILE A 1 85 ? -9.702 3.730 14.490 1.00 94.38 85 ILE A N 1
ATOM 655 C CA . ILE A 1 85 ? -11.028 3.708 13.856 1.00 94.38 85 ILE A CA 1
ATOM 656 C C . ILE A 1 85 ? -11.137 2.522 12.896 1.00 94.38 85 ILE A C 1
ATOM 658 O O . ILE A 1 85 ? -12.139 1.810 12.936 1.00 94.38 85 ILE A O 1
ATOM 662 N N . ILE A 1 86 ? -10.114 2.300 12.065 1.00 95.25 86 ILE A N 1
ATOM 663 C CA . ILE A 1 86 ? -10.091 1.215 11.079 1.00 95.25 86 ILE A CA 1
ATOM 664 C C . ILE A 1 86 ? -10.115 -0.145 11.788 1.00 95.25 86 ILE A C 1
ATOM 666 O O . ILE A 1 86 ? -11.030 -0.938 11.568 1.00 95.25 86 ILE A O 1
ATOM 670 N N . ILE A 1 87 ? -9.155 -0.395 12.684 1.00 94.06 87 ILE A N 1
ATOM 671 C CA . ILE A 1 87 ? -9.045 -1.668 13.413 1.00 94.06 87 ILE A CA 1
ATOM 672 C C . ILE A 1 87 ? -10.282 -1.904 14.287 1.00 94.06 87 ILE A C 1
ATOM 674 O O . ILE A 1 87 ? -10.800 -3.018 14.329 1.00 94.06 87 ILE A O 1
ATOM 678 N N . GLY A 1 88 ? -10.781 -0.866 14.967 1.00 95.50 88 GLY A N 1
ATOM 679 C CA . GLY A 1 88 ? -11.976 -0.954 15.806 1.00 95.50 88 GLY A CA 1
ATOM 680 C C . GLY A 1 88 ? -13.214 -1.372 15.015 1.00 95.50 88 GLY A C 1
ATOM 681 O O . GLY A 1 88 ? -13.891 -2.314 15.414 1.00 95.50 88 GLY A O 1
ATOM 682 N N . ALA A 1 89 ? -13.464 -0.745 13.862 1.00 96.00 89 ALA A N 1
ATOM 683 C CA . ALA A 1 89 ? -14.603 -1.082 13.008 1.00 96.00 89 ALA A CA 1
ATOM 684 C C . ALA A 1 89 ? -14.510 -2.508 12.433 1.00 96.00 89 ALA A C 1
ATOM 686 O O . ALA A 1 89 ? -15.515 -3.214 12.352 1.00 96.00 89 ALA A O 1
ATOM 687 N N . LEU A 1 90 ? -13.303 -2.957 12.069 1.00 94.19 90 LEU A N 1
ATOM 688 C CA . LEU A 1 90 ? -13.068 -4.324 11.594 1.00 94.19 90 LEU A CA 1
ATOM 689 C C . LEU A 1 90 ? -13.326 -5.361 12.692 1.00 94.19 90 LEU A C 1
ATOM 691 O O . LEU A 1 90 ? -14.014 -6.352 12.448 1.00 94.19 90 LEU A O 1
ATOM 695 N N . LYS A 1 91 ? -12.837 -5.113 13.911 1.00 94.94 91 LYS A N 1
ATOM 696 C CA . LYS A 1 91 ? -13.093 -5.982 15.068 1.00 94.94 91 LYS A CA 1
ATOM 697 C C . LYS A 1 91 ? -14.561 -5.998 15.478 1.00 94.94 91 LYS A C 1
ATOM 699 O O . LYS A 1 91 ? -15.061 -7.049 15.855 1.00 94.94 91 LYS A O 1
ATOM 704 N N . GLU A 1 92 ? -15.250 -4.865 15.396 1.00 96.38 92 GLU A N 1
ATOM 705 C CA . GLU A 1 92 ? -16.680 -4.776 15.703 1.00 96.38 92 GLU A CA 1
ATOM 706 C C . GLU A 1 92 ? -17.522 -5.587 14.710 1.00 96.38 92 GLU A C 1
ATOM 708 O O . GLU A 1 92 ? -18.400 -6.338 15.129 1.00 96.38 92 GLU A O 1
ATOM 713 N N . LYS A 1 93 ? -17.236 -5.489 13.402 1.00 95.19 93 LYS A N 1
ATOM 714 C CA . LYS A 1 93 ? -17.996 -6.219 12.375 1.00 95.19 93 LYS A CA 1
ATOM 715 C C . LYS A 1 93 ? -17.699 -7.717 12.367 1.00 95.19 93 LYS A C 1
ATOM 717 O O . LYS A 1 93 ? -18.623 -8.510 12.208 1.00 95.19 93 LYS A O 1
ATOM 722 N N . TYR A 1 94 ? -16.428 -8.099 12.481 1.00 92.69 94 TYR A N 1
ATOM 723 C CA . TYR A 1 94 ? -16.003 -9.483 12.255 1.00 92.69 94 TYR A CA 1
ATOM 724 C C . TYR A 1 94 ? -15.656 -10.250 13.531 1.00 92.69 94 TYR A C 1
ATOM 726 O O . TYR A 1 94 ? -15.616 -11.473 13.501 1.00 92.69 94 TYR A O 1
ATOM 734 N N . GLY A 1 95 ? -15.445 -9.573 14.658 1.00 93.56 95 GLY A N 1
ATOM 735 C CA . GLY A 1 95 ? -14.960 -10.166 15.904 1.00 93.56 95 GLY A CA 1
ATOM 736 C C . GLY A 1 95 ? -13.449 -9.998 16.091 1.00 93.56 95 GLY A C 1
ATOM 737 O O . GLY A 1 95 ? -12.684 -9.863 15.137 1.00 93.56 95 GLY A O 1
ATOM 738 N N . GLU A 1 96 ? -12.997 -10.010 17.348 1.00 87.56 96 GLU A N 1
ATOM 739 C CA . GLU A 1 96 ? -11.619 -9.633 17.706 1.00 87.56 96 GLU A CA 1
ATOM 740 C C . GLU A 1 96 ? -10.525 -10.580 17.193 1.00 87.56 96 GLU A C 1
ATOM 742 O O . GLU A 1 96 ? -9.391 -10.135 17.029 1.00 87.56 96 GLU A O 1
ATOM 747 N N . ASN A 1 97 ? -10.858 -11.849 16.933 1.00 87.62 97 ASN A N 1
ATOM 748 C CA . ASN A 1 97 ? -9.897 -12.913 16.609 1.00 87.62 97 ASN A CA 1
ATOM 749 C C . ASN A 1 97 ? -10.089 -13.504 15.203 1.00 87.62 97 ASN A C 1
ATOM 751 O O . ASN A 1 97 ? -9.584 -14.587 14.926 1.00 87.62 97 ASN A O 1
ATOM 755 N N . VAL A 1 98 ? -10.854 -12.835 14.333 1.00 88.31 98 VAL A N 1
ATOM 756 C CA . VAL A 1 98 ? -11.097 -13.318 12.960 1.00 88.31 98 VAL A CA 1
ATOM 757 C C . VAL A 1 98 ? -9.993 -12.895 11.997 1.00 88.31 98 VAL A C 1
ATOM 759 O O . VAL A 1 98 ? -9.682 -13.633 11.067 1.00 88.31 98 VAL A O 1
ATOM 762 N N . PHE A 1 99 ? -9.388 -11.730 12.226 1.00 90.31 99 PHE A N 1
ATOM 763 C CA . PHE A 1 99 ? -8.310 -11.215 11.391 1.00 90.31 99 PHE A CA 1
ATOM 764 C C . PHE A 1 99 ? -7.074 -10.865 12.215 1.00 90.31 99 PHE A C 1
ATOM 766 O O . PHE A 1 99 ? -7.170 -10.370 13.341 1.00 90.31 99 PHE A O 1
ATOM 773 N N . CYS A 1 100 ? -5.910 -11.051 11.602 1.00 92.31 100 CYS A N 1
ATOM 774 C CA . CYS A 1 100 ? -4.656 -10.447 12.025 1.00 92.31 100 CYS A CA 1
ATOM 775 C C . CYS A 1 100 ? -4.548 -9.006 11.496 1.00 92.31 100 CYS A C 1
ATOM 777 O O . CYS A 1 100 ? -5.242 -8.610 10.556 1.00 92.31 100 CYS A O 1
ATOM 779 N N . PHE A 1 101 ? -3.664 -8.208 12.100 1.00 91.75 101 PHE A N 1
ATOM 780 C CA . PHE A 1 101 ? -3.472 -6.802 11.744 1.00 91.75 101 PHE A CA 1
ATOM 781 C C . PHE A 1 101 ? -1.985 -6.455 11.709 1.00 91.75 101 PHE A C 1
ATOM 783 O O . PHE A 1 101 ? -1.277 -6.691 12.689 1.00 91.75 101 PHE A O 1
ATOM 790 N N . ILE A 1 102 ? -1.550 -5.843 10.610 1.00 93.12 102 ILE A N 1
ATOM 791 C CA . ILE A 1 102 ? -0.261 -5.165 10.472 1.00 93.12 102 ILE A CA 1
ATOM 792 C C . ILE A 1 102 ? -0.596 -3.703 10.185 1.00 93.12 102 ILE A C 1
ATOM 794 O O . ILE A 1 102 ? -1.050 -3.375 9.096 1.00 93.12 102 ILE A O 1
ATOM 798 N N . GLY A 1 103 ? -0.465 -2.836 11.183 1.00 91.62 103 GLY A N 1
ATOM 799 C CA . GLY A 1 103 ? -0.717 -1.401 11.033 1.00 91.62 103 GLY A CA 1
ATOM 800 C C . GLY A 1 103 ? 0.543 -0.619 11.346 1.00 91.62 103 GLY A C 1
ATOM 801 O O . GLY A 1 103 ? 1.203 -0.963 12.323 1.00 91.62 103 GLY A O 1
ATOM 802 N N . GLU A 1 104 ? 0.868 0.400 10.560 1.00 90.38 104 GLU A N 1
ATOM 803 C CA . GLU A 1 104 ? 2.064 1.236 10.732 1.00 90.38 104 GLU A CA 1
ATOM 804 C C . GLU A 1 104 ? 2.251 1.732 12.184 1.00 90.38 104 GLU A C 1
ATOM 806 O O . GLU A 1 104 ? 3.309 1.574 12.807 1.00 90.38 104 GLU A O 1
ATOM 811 N N . GLU A 1 105 ? 1.191 2.275 12.787 1.00 88.00 105 GLU A N 1
ATOM 812 C CA . GLU A 1 105 ? 1.247 2.883 14.120 1.00 88.00 105 GLU A CA 1
ATOM 813 C C . GLU A 1 105 ? 1.211 1.847 15.246 1.00 88.00 105 GLU A C 1
ATOM 815 O O . GLU A 1 105 ? 1.544 2.141 16.405 1.00 88.00 105 GLU A O 1
ATOM 820 N N . SER A 1 106 ? 0.796 0.626 14.922 1.00 85.12 106 SER A N 1
ATOM 821 C CA . SER A 1 106 ? 0.843 -0.533 15.809 1.00 85.12 106 SER A CA 1
ATOM 822 C C . SER A 1 106 ? 2.182 -1.270 15.715 1.00 85.12 106 SER A C 1
ATOM 824 O O . SER A 1 106 ? 2.679 -1.735 16.743 1.00 85.12 106 SER A O 1
ATOM 826 N N . ALA A 1 107 ? 2.773 -1.341 14.522 1.00 78.19 107 ALA A N 1
ATOM 827 C CA . ALA A 1 107 ? 4.050 -1.981 14.223 1.00 78.19 107 ALA A CA 1
ATOM 828 C C . ALA A 1 107 ? 5.212 -1.233 14.875 1.00 78.19 107 ALA A C 1
ATOM 830 O O . ALA A 1 107 ? 6.023 -1.844 15.568 1.00 78.19 107 ALA A O 1
ATOM 831 N N . SER A 1 108 ? 5.206 0.102 14.809 1.00 63.47 108 SER A N 1
ATOM 832 C CA . SER A 1 108 ? 6.182 0.951 15.514 1.00 63.47 108 SER A CA 1
ATOM 833 C C . SER A 1 108 ? 6.246 0.708 17.033 1.00 63.47 108 SER A C 1
ATOM 835 O O . SER A 1 108 ? 7.223 1.076 17.684 1.00 63.47 108 SER A O 1
ATOM 837 N N . LYS A 1 109 ? 5.224 0.064 17.621 1.00 62.28 109 LYS A N 1
ATOM 838 C CA . LYS A 1 109 ? 5.167 -0.303 19.047 1.00 62.28 109 LYS A CA 1
ATOM 839 C C . LYS A 1 109 ? 5.504 -1.770 19.333 1.00 62.28 109 LYS A C 1
ATOM 841 O O . LYS A 1 109 ? 5.658 -2.121 20.503 1.00 62.28 109 LYS A O 1
ATOM 846 N N . LYS A 1 110 ? 5.546 -2.639 18.319 1.00 58.72 110 LYS A N 1
ATOM 847 C CA . LYS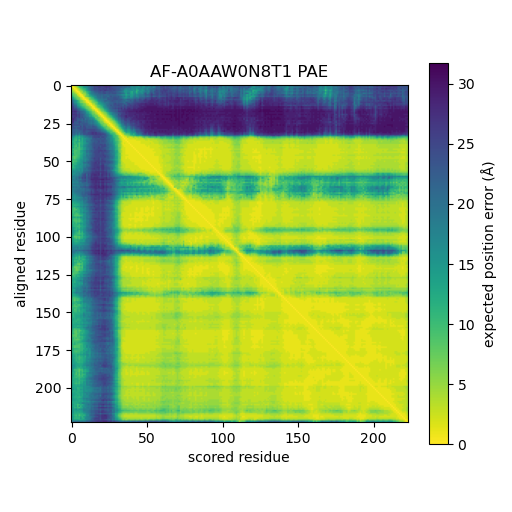 A 1 110 ? 5.623 -4.098 18.470 1.00 58.72 110 LYS A CA 1
ATOM 848 C C . LYS A 1 110 ? 6.553 -4.724 17.423 1.00 58.72 110 LYS A C 1
ATOM 850 O O . LYS A 1 110 ? 6.053 -5.365 16.517 1.00 58.72 110 LYS A O 1
ATOM 855 N N . GLY A 1 111 ? 7.871 -4.618 17.615 1.00 60.75 111 GLY A N 1
ATOM 856 C CA . GLY A 1 111 ? 8.892 -5.461 16.960 1.00 60.75 111 GLY A CA 1
ATOM 857 C C . GLY A 1 111 ? 8.660 -5.816 15.478 1.00 60.75 111 GLY A C 1
ATOM 858 O O . GLY A 1 111 ? 8.125 -5.019 14.715 1.00 60.75 111 GLY A O 1
ATOM 859 N N . ALA A 1 112 ? 9.090 -7.018 15.083 1.00 69.62 112 ALA A N 1
ATOM 860 C CA . ALA A 1 112 ? 8.973 -7.527 13.715 1.00 69.62 112 ALA A CA 1
ATOM 861 C C . ALA A 1 112 ? 7.511 -7.639 13.237 1.00 69.62 112 ALA A C 1
ATOM 863 O O . ALA A 1 112 ? 6.644 -8.167 13.944 1.00 69.62 112 ALA A O 1
ATOM 864 N N . CYS A 1 113 ? 7.253 -7.230 11.995 1.00 82.00 113 CYS A N 1
ATOM 865 C CA . CYS A 1 113 ? 5.972 -7.411 11.317 1.00 82.00 113 CYS A CA 1
ATOM 866 C C . CYS A 1 113 ? 5.915 -8.804 10.690 1.00 82.00 113 CYS A C 1
ATOM 868 O O . CYS A 1 113 ? 6.441 -9.036 9.607 1.00 82.00 113 CYS A O 1
ATOM 870 N N . ILE A 1 114 ? 5.265 -9.753 11.363 1.00 87.81 114 ILE A N 1
ATOM 871 C CA . ILE A 1 114 ? 5.166 -11.132 10.870 1.00 87.81 114 ILE A CA 1
ATOM 872 C C . ILE A 1 114 ? 3.860 -11.329 10.100 1.00 87.81 114 ILE A C 1
ATOM 874 O O . ILE A 1 114 ? 2.778 -11.370 10.687 1.00 87.81 114 ILE A O 1
ATOM 878 N N . LEU A 1 115 ? 3.972 -11.502 8.783 1.00 91.19 115 LEU A N 1
ATOM 879 C CA . LEU A 1 115 ? 2.863 -11.914 7.927 1.00 91.19 115 LEU A CA 1
ATOM 880 C C . LEU A 1 115 ? 2.727 -13.445 7.936 1.00 91.19 115 LEU A C 1
ATOM 882 O O . LEU A 1 115 ? 3.701 -14.171 7.732 1.00 91.19 115 LEU A O 1
ATOM 886 N N . THR A 1 116 ? 1.511 -13.939 8.168 1.00 91.12 116 THR A N 1
ATOM 887 C CA . THR A 1 116 ? 1.189 -15.377 8.185 1.00 91.12 116 THR A CA 1
ATOM 888 C C . THR A 1 116 ? 0.152 -15.713 7.112 1.00 91.12 116 THR A C 1
ATOM 890 O O . THR A 1 116 ? -0.318 -14.824 6.405 1.00 91.12 116 THR A O 1
ATOM 893 N N . ASP A 1 117 ? -0.220 -16.990 6.988 1.00 90.75 117 ASP A N 1
ATOM 894 C CA . ASP A 1 117 ? -1.295 -17.413 6.079 1.00 90.75 117 ASP A CA 1
ATOM 895 C C . ASP A 1 117 ? -2.706 -17.060 6.606 1.00 90.75 117 ASP A C 1
ATOM 897 O O . ASP A 1 117 ? -3.693 -17.223 5.879 1.00 90.75 117 ASP A O 1
ATOM 901 N N . GLU A 1 118 ? -2.816 -16.563 7.846 1.00 91.06 118 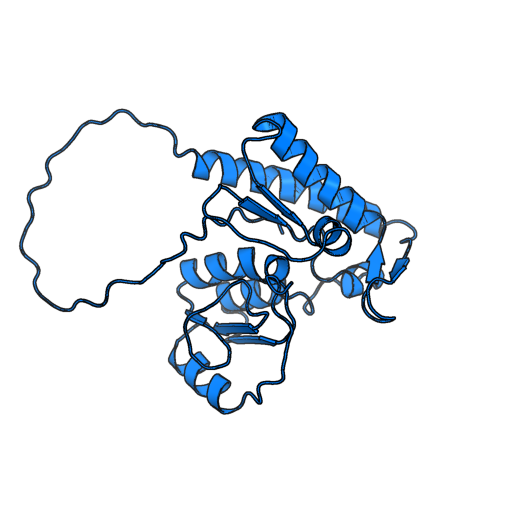GLU A N 1
ATOM 902 C CA . GLU A 1 118 ? -4.079 -16.091 8.413 1.00 91.06 118 GLU A CA 1
ATOM 903 C C . GLU A 1 118 ? -4.556 -14.794 7.732 1.00 91.06 118 GLU A C 1
ATOM 905 O O . GLU A 1 118 ? -3.741 -13.932 7.374 1.00 91.06 118 GLU A O 1
ATOM 910 N N . PRO A 1 119 ? -5.878 -14.599 7.568 1.00 91.06 119 PRO A N 1
ATOM 911 C CA . PRO A 1 119 ? -6.436 -13.372 7.009 1.00 91.06 119 PRO A CA 1
ATOM 912 C C . PRO A 1 119 ? -5.926 -12.123 7.740 1.00 91.06 119 PRO A C 1
ATOM 914 O O . PRO A 1 119 ? -6.190 -11.939 8.926 1.00 91.06 119 PRO A O 1
ATOM 917 N N . THR A 1 120 ? -5.212 -11.248 7.029 1.00 93.62 120 THR A N 1
ATOM 918 C CA . THR A 1 120 ? -4.507 -10.110 7.635 1.00 93.62 120 THR A CA 1
ATOM 919 C C . THR A 1 120 ? -4.899 -8.794 6.969 1.00 93.62 120 THR A C 1
ATOM 921 O O . THR A 1 120 ? -4.839 -8.663 5.749 1.00 93.62 120 THR A O 1
ATOM 924 N N . TRP A 1 121 ? -5.265 -7.794 7.772 1.00 94.62 121 TRP A N 1
ATOM 925 C CA . TRP A 1 121 ? -5.401 -6.411 7.313 1.00 94.62 121 TRP A CA 1
ATOM 926 C C . TRP A 1 121 ? -4.063 -5.692 7.438 1.00 94.62 121 TRP A C 1
ATOM 928 O O . TRP A 1 121 ? -3.533 -5.584 8.544 1.00 94.62 121 TRP A O 1
ATOM 938 N N . ILE A 1 122 ? -3.548 -5.183 6.319 1.00 95.75 122 ILE A N 1
ATOM 939 C CA . ILE A 1 122 ? -2.342 -4.353 6.286 1.00 95.75 122 ILE A CA 1
ATOM 940 C C . ILE A 1 122 ? -2.782 -2.898 6.104 1.00 95.75 122 ILE A C 1
ATOM 942 O O . ILE A 1 122 ? -3.505 -2.578 5.158 1.00 95.75 122 ILE A O 1
ATOM 946 N N . ILE A 1 123 ? -2.444 -2.040 7.064 1.00 95.12 123 ILE A N 1
ATOM 947 C CA . ILE A 1 123 ? -3.064 -0.727 7.230 1.00 95.12 123 ILE A CA 1
ATOM 948 C C . ILE A 1 123 ? -1.990 0.344 7.349 1.00 95.12 123 ILE A C 1
ATOM 950 O O . ILE A 1 123 ? -1.286 0.429 8.350 1.00 95.12 123 ILE A O 1
ATOM 954 N N . ASP A 1 124 ? -1.976 1.226 6.361 1.00 95.25 124 ASP A N 1
ATOM 955 C CA . ASP A 1 124 ? -1.441 2.569 6.512 1.00 95.25 124 ASP A CA 1
ATOM 956 C C . ASP A 1 124 ? -2.622 3.539 6.764 1.00 95.25 124 ASP A C 1
ATOM 958 O O . ASP A 1 124 ? -3.507 3.688 5.889 1.00 95.25 124 ASP A O 1
ATOM 962 N N . PRO A 1 125 ? -2.694 4.165 7.957 1.00 93.88 125 PRO A N 1
ATOM 963 C CA . PRO A 1 125 ? -3.740 5.124 8.278 1.00 93.88 125 PRO A CA 1
ATOM 964 C C . PRO A 1 125 ? -3.621 6.441 7.495 1.00 93.88 125 PRO A C 1
ATOM 966 O O . PRO A 1 125 ? -4.666 6.985 7.122 1.00 93.88 125 PRO A O 1
ATOM 969 N N . VAL A 1 126 ? -2.407 6.950 7.250 1.00 93.12 126 VAL A N 1
ATOM 970 C CA . VAL A 1 126 ? -2.128 8.221 6.556 1.00 93.12 126 VAL A CA 1
ATOM 971 C C . VAL A 1 126 ? -0.785 8.161 5.799 1.00 93.12 126 VAL A C 1
ATOM 973 O O . VAL A 1 126 ? 0.187 8.802 6.186 1.00 93.12 126 VAL A O 1
ATOM 976 N N . ASP A 1 127 ? -0.773 7.477 4.656 1.00 92.06 127 ASP A N 1
ATOM 977 C CA . ASP A 1 127 ? 0.391 7.503 3.759 1.00 92.06 127 ASP A CA 1
ATOM 978 C C . ASP A 1 127 ? 0.720 8.945 3.334 1.00 92.06 127 ASP A C 1
ATOM 980 O O . ASP A 1 127 ? -0.125 9.672 2.790 1.00 92.06 127 ASP A O 1
ATOM 984 N N . GLY A 1 128 ? 1.956 9.366 3.599 1.00 90.62 128 GLY A N 1
ATOM 985 C CA . GLY A 1 128 ? 2.414 10.735 3.390 1.00 90.62 128 GLY A CA 1
ATOM 986 C C . GLY A 1 128 ? 2.121 11.676 4.562 1.00 90.62 128 GLY A C 1
ATOM 987 O O . GLY A 1 128 ? 1.700 12.817 4.341 1.00 90.62 128 GLY A O 1
ATOM 988 N N . THR A 1 129 ? 2.380 11.261 5.807 1.00 88.88 129 THR A N 1
ATOM 989 C CA . THR A 1 129 ? 2.236 12.114 7.004 1.00 88.88 129 THR A CA 1
ATOM 990 C C . THR A 1 129 ? 2.941 13.469 6.857 1.00 88.88 129 THR A C 1
ATOM 992 O O . THR A 1 129 ? 2.395 14.497 7.258 1.00 88.88 129 THR A O 1
ATOM 995 N N . THR A 1 130 ? 4.109 13.520 6.207 1.00 90.19 130 THR A N 1
ATOM 996 C CA . THR A 1 130 ? 4.807 14.781 5.887 1.00 90.19 130 THR A CA 1
ATOM 997 C C . THR A 1 130 ? 3.951 15.704 5.019 1.00 90.19 130 THR A C 1
ATOM 999 O O . THR A 1 130 ? 3.773 16.879 5.346 1.00 90.19 130 THR A O 1
ATOM 1002 N N . ASN A 1 131 ? 3.347 15.181 3.950 1.00 90.81 131 ASN A N 1
ATOM 1003 C CA . ASN A 1 131 ? 2.431 15.956 3.113 1.00 90.81 131 ASN A CA 1
ATOM 1004 C C . ASN A 1 131 ? 1.222 16.443 3.914 1.00 90.81 131 ASN A C 1
ATOM 1006 O O . ASN A 1 131 ? 0.846 17.612 3.804 1.00 90.81 131 ASN A O 1
ATOM 1010 N N . PHE A 1 132 ? 0.647 15.575 4.751 1.00 89.81 132 PHE A N 1
ATOM 1011 C CA . PHE A 1 132 ? -0.482 15.920 5.611 1.00 89.81 132 PHE A CA 1
ATOM 1012 C C . PHE A 1 132 ? -0.149 17.081 6.558 1.00 89.81 132 PHE A C 1
ATOM 1014 O O . PHE A 1 132 ? -0.896 18.059 6.613 1.00 89.81 132 PHE A O 1
ATOM 1021 N N . VAL A 1 133 ? 1.000 17.019 7.233 1.00 89.38 133 VAL A N 1
ATOM 1022 C CA . VAL A 1 133 ? 1.493 18.067 8.138 1.00 89.38 133 VAL A CA 1
ATOM 1023 C C . VAL A 1 133 ? 1.670 19.410 7.425 1.00 89.38 133 VAL A C 1
ATOM 1025 O O . VAL A 1 133 ? 1.370 20.457 7.997 1.00 89.38 133 VAL A O 1
ATOM 1028 N N . HIS A 1 134 ? 2.115 19.395 6.168 1.00 89.44 134 HIS A N 1
ATOM 1029 C CA . HIS A 1 134 ? 2.318 20.604 5.368 1.00 89.44 134 HIS A CA 1
ATOM 1030 C C . HIS A 1 134 ? 1.081 21.052 4.569 1.00 89.44 134 HIS A C 1
ATOM 1032 O O . HIS A 1 134 ? 1.147 22.049 3.849 1.00 89.44 134 HIS A O 1
ATOM 1038 N N . GLY A 1 135 ? -0.050 20.346 4.671 1.00 88.44 135 GLY A N 1
ATOM 1039 C CA . GLY A 1 135 ? -1.265 20.649 3.906 1.00 88.44 135 GLY A CA 1
ATOM 1040 C C . GLY A 1 135 ? -1.133 20.402 2.396 1.00 88.44 135 GLY A C 1
ATOM 1041 O O . GLY A 1 135 ? -1.941 20.910 1.612 1.00 88.44 135 GLY A O 1
ATOM 1042 N N . ILE A 1 136 ? -0.130 19.628 1.977 1.00 88.38 136 ILE A N 1
ATOM 1043 C CA . ILE A 1 136 ? 0.137 19.297 0.577 1.00 88.38 136 ILE A CA 1
ATOM 1044 C C . ILE A 1 136 ? -0.798 18.164 0.144 1.00 88.38 136 ILE A C 1
ATOM 1046 O O . ILE A 1 136 ? -0.924 17.141 0.814 1.00 88.38 136 ILE A O 1
ATOM 1050 N N . ARG A 1 137 ? -1.458 18.341 -1.005 1.00 84.56 137 ARG A N 1
ATOM 1051 C CA . ARG A 1 137 ? -2.323 17.330 -1.634 1.00 84.56 137 ARG A CA 1
ATOM 1052 C C . ARG A 1 137 ? -1.708 16.933 -2.974 1.00 84.56 137 ARG A C 1
ATOM 1054 O O . ARG A 1 137 ? -2.009 17.556 -3.988 1.00 84.56 137 ARG A O 1
ATOM 1061 N N . GLY A 1 138 ? -0.804 15.958 -2.974 1.00 81.94 138 GLY A N 1
ATOM 1062 C CA . GLY A 1 138 ? -0.043 15.604 -4.172 1.00 81.94 138 GLY A CA 1
ATOM 1063 C C . GLY A 1 138 ? 0.796 14.339 -4.022 1.00 81.94 138 GLY A C 1
ATOM 1064 O O . GLY A 1 138 ? 0.509 13.496 -3.177 1.00 81.94 138 GLY A O 1
ATOM 1065 N N . THR A 1 139 ? 1.817 14.226 -4.874 1.00 85.44 139 THR A N 1
ATOM 1066 C CA . THR A 1 139 ? 2.824 13.155 -4.854 1.00 85.44 139 THR A CA 1
ATOM 1067 C C . THR A 1 139 ? 3.669 13.189 -3.578 1.00 85.44 139 THR A C 1
ATOM 1069 O O . THR A 1 139 ? 3.616 14.151 -2.813 1.00 85.44 139 THR A O 1
ATOM 1072 N N . GLY A 1 140 ? 4.467 12.144 -3.347 1.00 85.81 140 GLY A N 1
ATOM 1073 C CA . GLY A 1 140 ? 5.257 11.989 -2.115 1.00 85.81 140 GLY A CA 1
ATOM 1074 C C . GLY A 1 140 ? 4.621 11.040 -1.097 1.00 85.81 140 GLY A C 1
ATOM 1075 O O . GLY A 1 140 ? 4.921 11.123 0.087 1.00 85.81 140 GLY A O 1
ATOM 1076 N N . THR A 1 141 ? 3.727 10.170 -1.571 1.00 93.31 141 THR A N 1
ATOM 1077 C CA . THR A 1 141 ? 3.163 9.027 -0.842 1.00 93.31 141 THR A CA 1
ATOM 1078 C C . THR A 1 141 ? 3.267 7.818 -1.773 1.00 93.31 141 THR A C 1
ATOM 1080 O O . THR A 1 141 ? 2.965 7.936 -2.971 1.00 93.31 141 THR A O 1
ATOM 1083 N N . ALA A 1 142 ? 3.725 6.675 -1.266 1.00 95.69 142 ALA A N 1
ATOM 1084 C CA . ALA A 1 142 ? 3.979 5.501 -2.096 1.00 95.69 142 ALA A CA 1
ATOM 1085 C C . ALA A 1 142 ? 2.682 4.970 -2.726 1.00 95.69 142 ALA A C 1
ATOM 1087 O O . ALA A 1 142 ? 2.635 4.718 -3.934 1.00 95.69 142 ALA A O 1
ATOM 1088 N N . ALA A 1 143 ? 1.591 4.906 -1.957 1.00 94.88 143 ALA A N 1
ATOM 1089 C CA . ALA A 1 143 ? 0.298 4.440 -2.445 1.00 94.88 143 ALA A CA 1
ATOM 1090 C C . ALA A 1 143 ? -0.248 5.338 -3.564 1.00 94.88 143 ALA A C 1
ATOM 1092 O O . ALA A 1 143 ? -0.777 4.836 -4.562 1.00 94.88 143 ALA A O 1
ATOM 1093 N N . THR A 1 144 ? -0.090 6.663 -3.445 1.00 95.38 144 THR A N 1
ATOM 1094 C CA . THR A 1 144 ? -0.505 7.605 -4.496 1.00 95.38 144 THR A CA 1
ATOM 1095 C C . THR A 1 144 ? 0.349 7.428 -5.749 1.00 95.38 144 THR A C 1
ATOM 1097 O O . THR A 1 144 ? -0.202 7.363 -6.848 1.00 95.38 144 THR A O 1
ATOM 1100 N N . ASN A 1 145 ? 1.671 7.297 -5.606 1.00 97.50 145 ASN A N 1
ATOM 1101 C CA . ASN A 1 145 ? 2.582 7.094 -6.735 1.00 97.50 145 ASN A CA 1
ATOM 1102 C C . ASN A 1 145 ? 2.264 5.789 -7.495 1.00 97.50 145 ASN A C 1
ATOM 1104 O O . ASN A 1 145 ? 2.193 5.794 -8.723 1.00 97.50 145 ASN A O 1
ATOM 1108 N N . MET A 1 146 ? 1.969 4.692 -6.788 1.00 98.12 146 MET A N 1
ATOM 1109 C CA . MET A 1 146 ? 1.525 3.434 -7.408 1.00 98.12 146 MET A CA 1
ATOM 1110 C C . MET A 1 146 ? 0.172 3.585 -8.119 1.00 98.12 146 MET A C 1
ATOM 1112 O O . MET A 1 146 ? -0.009 3.079 -9.226 1.00 98.12 146 MET A O 1
ATOM 1116 N N . CYS A 1 147 ? -0.775 4.331 -7.541 1.00 97.31 147 CYS A N 1
ATOM 1117 C CA . CYS A 1 147 ? -2.044 4.626 -8.212 1.00 97.31 147 CYS A CA 1
ATOM 1118 C C . CYS A 1 147 ? -1.850 5.473 -9.480 1.00 97.31 147 CYS A C 1
ATOM 1120 O O . CYS A 1 147 ? -2.593 5.293 -10.445 1.00 97.31 147 CYS A O 1
ATOM 1122 N N . MET A 1 148 ? -0.854 6.366 -9.507 1.00 97.94 148 MET A N 1
ATOM 1123 C CA . MET A 1 148 ? -0.494 7.113 -10.716 1.00 97.94 148 MET A CA 1
ATOM 1124 C C . MET A 1 148 ? 0.059 6.199 -11.816 1.00 97.94 148 MET A C 1
ATOM 1126 O O . MET A 1 148 ? -0.239 6.432 -12.988 1.00 97.94 148 MET A O 1
ATOM 1130 N N . VAL A 1 149 ? 0.811 5.148 -11.463 1.00 98.31 149 VAL A N 1
ATOM 1131 C CA . VAL A 1 149 ? 1.217 4.104 -12.425 1.00 98.31 149 VAL A CA 1
ATOM 1132 C C . VAL A 1 149 ? -0.016 3.367 -12.947 1.00 98.31 149 VAL A C 1
ATOM 1134 O O . VAL A 1 149 ? -0.205 3.250 -14.155 1.00 98.31 149 VAL A O 1
ATOM 1137 N N . ALA A 1 150 ? -0.898 2.925 -12.047 1.00 98.06 150 ALA A N 1
ATOM 1138 C CA . ALA A 1 150 ? -2.092 2.159 -12.403 1.00 98.06 150 ALA A CA 1
ATOM 1139 C C . ALA A 1 150 ? -3.061 2.926 -13.324 1.00 98.06 150 ALA A C 1
ATOM 1141 O O . ALA A 1 150 ? -3.679 2.327 -14.200 1.00 98.06 150 ALA A O 1
ATOM 1142 N N . CYS A 1 151 ? -3.192 4.248 -13.165 1.00 97.50 151 CYS A N 1
ATOM 1143 C CA . CYS A 1 151 ? -4.024 5.070 -14.050 1.00 97.50 151 CYS A CA 1
ATOM 1144 C C . CYS A 1 151 ? -3.295 5.570 -15.312 1.00 97.50 151 CYS A C 1
ATOM 1146 O O . CYS A 1 151 ? -3.883 6.316 -16.096 1.00 97.50 151 CYS A O 1
ATOM 1148 N N . GLY A 1 152 ? -2.032 5.174 -15.514 1.00 97.19 152 GLY A N 1
ATOM 1149 C CA . GLY A 1 152 ? -1.218 5.563 -16.667 1.00 97.19 152 GLY A CA 1
ATOM 1150 C C . GLY A 1 152 ? -0.742 7.018 -16.648 1.00 97.19 152 GLY A C 1
ATOM 1151 O O . GLY A 1 152 ? -0.308 7.525 -17.680 1.00 97.19 152 GLY A O 1
ATOM 1152 N N . ALA A 1 153 ? -0.826 7.704 -15.503 1.00 97.62 153 ALA A N 1
ATOM 1153 C CA . ALA A 1 153 ? -0.334 9.073 -15.351 1.00 97.62 153 ALA A CA 1
ATOM 1154 C C . ALA A 1 153 ? 1.201 9.141 -15.282 1.00 97.62 153 ALA A C 1
ATOM 1156 O O . ALA A 1 153 ? 1.787 10.148 -15.677 1.00 97.62 153 ALA A O 1
ATOM 1157 N N . VAL A 1 154 ? 1.845 8.076 -14.797 1.00 97.50 154 VAL A N 1
ATOM 1158 C CA . VAL A 1 154 ? 3.301 7.880 -14.843 1.00 97.50 154 VAL A CA 1
ATOM 1159 C C . VAL A 1 154 ? 3.617 6.458 -15.313 1.00 97.50 154 VAL A C 1
ATOM 1161 O O . VAL A 1 154 ? 2.799 5.553 -15.169 1.00 97.50 154 VAL A O 1
ATOM 1164 N N . GLU A 1 155 ? 4.795 6.248 -15.899 1.00 98.25 155 GLU A N 1
ATOM 1165 C CA . GLU A 1 155 ? 5.159 4.955 -16.501 1.00 98.25 155 GLU A CA 1
ATOM 1166 C C . GLU A 1 155 ? 5.677 3.935 -15.481 1.00 98.25 155 GLU A C 1
ATOM 1168 O O . GLU A 1 155 ? 5.439 2.736 -15.632 1.00 98.25 155 GLU A O 1
ATOM 1173 N N . ALA A 1 156 ? 6.389 4.403 -14.453 1.00 98.25 156 ALA A N 1
ATOM 1174 C CA . ALA A 1 156 ? 6.989 3.564 -13.425 1.00 98.25 156 ALA A CA 1
ATOM 1175 C C . ALA A 1 156 ? 7.235 4.322 -12.115 1.00 98.25 156 ALA A C 1
ATOM 1177 O O . ALA A 1 156 ? 7.350 5.548 -12.103 1.00 98.25 156 ALA A O 1
ATOM 1178 N N . PHE A 1 157 ? 7.357 3.569 -11.026 1.00 98.38 157 PHE A N 1
ATOM 1179 C CA . PHE A 1 157 ? 7.719 4.045 -9.695 1.00 98.38 157 PHE A CA 1
ATOM 1180 C C . PHE A 1 157 ? 8.492 2.945 -8.959 1.00 98.38 157 PHE A C 1
ATOM 1182 O O . PHE A 1 157 ? 8.057 1.793 -8.952 1.00 98.38 157 PHE A O 1
ATOM 1189 N N . PHE A 1 158 ? 9.620 3.298 -8.340 1.00 98.00 158 PHE A N 1
ATOM 1190 C CA . PHE A 1 158 ? 10.375 2.403 -7.466 1.00 98.00 158 PHE A CA 1
ATOM 1191 C C . PHE A 1 158 ? 10.750 3.104 -6.170 1.00 98.00 158 PHE A C 1
ATOM 1193 O O . PHE A 1 158 ? 10.957 4.318 -6.155 1.00 98.00 158 PHE A O 1
ATOM 1200 N N . GLU A 1 159 ? 10.890 2.320 -5.107 1.00 97.31 159 GLU A N 1
ATOM 1201 C CA . GLU A 1 159 ? 11.384 2.806 -3.828 1.00 97.31 159 GLU A CA 1
ATOM 1202 C C . GLU A 1 159 ? 12.083 1.685 -3.045 1.00 97.31 159 GLU A C 1
ATOM 1204 O O . GLU A 1 159 ? 11.702 0.511 -3.111 1.00 97.31 159 GLU A O 1
ATOM 1209 N N . ILE A 1 160 ? 13.132 2.060 -2.311 1.00 97.06 160 ILE A N 1
ATOM 1210 C CA . ILE A 1 160 ? 13.847 1.211 -1.354 1.00 97.06 160 ILE A CA 1
ATOM 1211 C C . ILE A 1 160 ? 13.712 1.886 0.011 1.00 97.06 160 ILE A C 1
ATOM 1213 O O . ILE A 1 160 ? 14.039 3.062 0.148 1.00 97.06 160 ILE A O 1
ATOM 1217 N N . GLY A 1 161 ? 13.257 1.139 1.015 1.00 94.38 161 GLY A N 1
ATOM 1218 C CA . GLY A 1 161 ? 12.977 1.648 2.359 1.00 94.38 161 GLY A CA 1
ATOM 1219 C C . GLY A 1 161 ? 11.492 1.836 2.678 1.00 94.38 161 GLY A C 1
ATOM 1220 O O . GLY A 1 161 ? 11.195 2.332 3.762 1.00 94.38 161 GLY A O 1
ATOM 1221 N N . ILE A 1 162 ? 10.586 1.421 1.784 1.00 94.62 162 ILE A N 1
ATOM 1222 C CA . ILE A 1 162 ? 9.138 1.363 2.050 1.00 94.62 162 ILE A CA 1
ATOM 1223 C C . ILE A 1 162 ? 8.788 0.192 2.967 1.00 94.62 162 ILE A C 1
ATOM 1225 O O . ILE A 1 162 ? 9.541 -0.772 3.078 1.00 94.62 162 ILE A O 1
ATOM 1229 N N . HIS A 1 163 ? 7.654 0.264 3.644 1.00 95.31 163 HIS A N 1
ATOM 1230 C CA . HIS A 1 163 ? 7.089 -0.822 4.433 1.00 95.31 163 HIS A CA 1
ATOM 1231 C C . HIS A 1 163 ? 5.956 -1.526 3.677 1.00 95.31 163 HIS A C 1
ATOM 1233 O O . HIS A 1 163 ? 5.385 -1.018 2.710 1.00 95.31 163 HIS A O 1
ATOM 1239 N N . CYS A 1 164 ? 5.583 -2.714 4.143 1.00 95.94 164 CYS A N 1
ATOM 1240 C CA . CYS A 1 164 ? 4.503 -3.512 3.575 1.00 95.94 164 CYS A CA 1
ATOM 1241 C C . CYS A 1 164 ? 3.163 -2.760 3.511 1.00 95.94 164 CYS A C 1
ATOM 1243 O O . CYS A 1 164 ? 2.405 -2.958 2.561 1.00 95.94 164 CYS A O 1
ATOM 1245 N N . TRP A 1 165 ? 2.861 -1.880 4.471 1.00 95.50 165 TRP A N 1
ATOM 1246 C CA . TRP A 1 165 ? 1.620 -1.095 4.477 1.00 95.50 165 TRP A CA 1
ATOM 1247 C C . TRP A 1 165 ? 1.557 -0.017 3.393 1.00 95.50 165 TRP A C 1
ATOM 1249 O O . TRP A 1 165 ? 0.463 0.242 2.888 1.00 95.50 165 TRP A O 1
ATOM 1259 N N . ASP A 1 166 ? 2.705 0.501 2.956 1.00 96.12 166 ASP A N 1
ATOM 1260 C CA . ASP A 1 166 ? 2.805 1.512 1.898 1.00 96.12 166 ASP A CA 1
ATOM 1261 C C . ASP A 1 166 ? 2.423 0.932 0.526 1.00 96.12 166 ASP A C 1
ATOM 1263 O O . ASP A 1 166 ? 1.782 1.580 -0.306 1.00 96.12 166 ASP A O 1
ATOM 1267 N N . VAL A 1 167 ? 2.811 -0.326 0.285 1.00 96.81 167 VAL A N 1
ATOM 1268 C CA . VAL A 1 167 ? 2.752 -0.950 -1.047 1.00 96.81 167 VAL A CA 1
ATOM 1269 C C . VAL A 1 167 ? 1.703 -2.046 -1.175 1.00 96.81 167 VAL A C 1
ATOM 1271 O O . VAL A 1 167 ? 1.310 -2.370 -2.295 1.00 96.81 167 VAL A O 1
ATOM 1274 N N . ALA A 1 168 ? 1.204 -2.597 -0.061 1.00 96.94 168 ALA A N 1
ATOM 1275 C CA . ALA A 1 168 ? 0.212 -3.670 -0.061 1.00 96.94 168 ALA A CA 1
ATOM 1276 C C . ALA A 1 168 ? -0.987 -3.337 -0.963 1.00 96.94 168 ALA A C 1
ATOM 1278 O O . ALA A 1 168 ? -1.346 -4.091 -1.869 1.00 96.94 168 ALA A O 1
ATOM 1279 N N . ALA A 1 169 ? -1.584 -2.163 -0.751 1.00 95.94 169 ALA A N 1
ATOM 1280 C CA . ALA A 1 169 ? -2.732 -1.728 -1.530 1.00 95.94 169 ALA A CA 1
ATOM 1281 C C . ALA A 1 169 ? -2.384 -1.469 -3.002 1.00 95.94 169 ALA A C 1
ATOM 1283 O O . ALA A 1 169 ? -3.071 -1.939 -3.913 1.00 95.94 169 ALA A O 1
ATOM 1284 N N . GLY A 1 170 ? -1.307 -0.716 -3.226 1.00 96.50 170 GLY A N 1
ATOM 1285 C CA . GLY A 1 170 ? -0.894 -0.298 -4.558 1.00 96.50 170 GLY A CA 1
ATOM 1286 C C . GLY A 1 170 ? -0.497 -1.472 -5.448 1.00 96.50 170 GLY A C 1
ATOM 1287 O O . GLY A 1 170 ? -0.791 -1.440 -6.639 1.00 96.50 170 GLY A O 1
ATOM 1288 N N . ALA A 1 171 ? 0.108 -2.526 -4.891 1.00 97.88 171 ALA A N 1
ATOM 1289 C CA . ALA A 1 171 ? 0.597 -3.661 -5.668 1.00 97.88 171 ALA A CA 1
ATOM 1290 C C . ALA A 1 171 ? -0.538 -4.370 -6.418 1.00 97.88 171 ALA A C 1
ATOM 1292 O O . ALA A 1 171 ? -0.450 -4.554 -7.631 1.00 97.88 171 ALA A O 1
ATOM 1293 N N . VAL A 1 172 ? -1.638 -4.684 -5.723 1.00 97.12 172 VAL A N 1
ATOM 1294 C CA . VAL A 1 172 ? -2.815 -5.298 -6.358 1.00 97.12 172 VAL A CA 1
ATOM 1295 C C . VAL A 1 172 ? -3.459 -4.346 -7.356 1.00 97.12 172 VAL A C 1
ATOM 1297 O O . VAL A 1 172 ? -3.826 -4.771 -8.443 1.00 97.12 172 VAL A O 1
ATOM 1300 N N . ILE A 1 173 ? -3.549 -3.052 -7.047 1.00 97.94 173 ILE A N 1
ATOM 1301 C CA . ILE 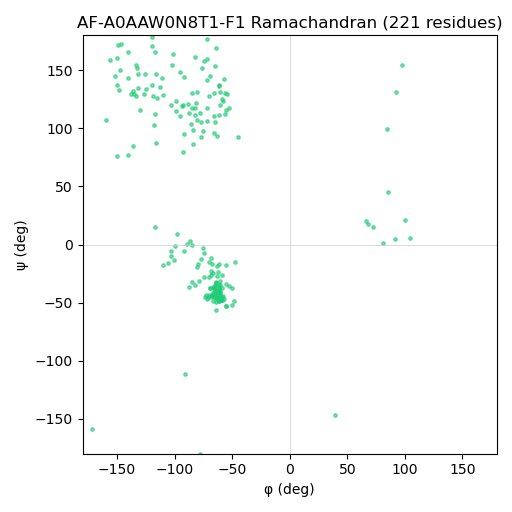A 1 173 ? -4.150 -2.074 -7.965 1.00 97.94 173 ILE A CA 1
ATOM 1302 C C . ILE A 1 173 ? -3.358 -1.965 -9.268 1.00 97.94 173 ILE A C 1
ATOM 1304 O O . ILE A 1 173 ? -3.955 -1.965 -10.341 1.00 97.94 173 ILE A O 1
ATOM 1308 N N . VAL A 1 174 ? -2.027 -1.903 -9.191 1.00 98.44 174 VAL A N 1
ATOM 1309 C CA . VAL A 1 174 ? -1.170 -1.870 -10.382 1.00 98.44 174 VAL A CA 1
ATOM 1310 C C . VAL A 1 174 ? -1.314 -3.161 -11.187 1.00 98.44 174 VAL A C 1
ATOM 1312 O O . VAL A 1 174 ? -1.462 -3.096 -12.405 1.00 98.44 174 VAL A O 1
ATOM 1315 N N . GLN A 1 175 ? -1.309 -4.321 -10.526 1.00 98.12 175 GLN A N 1
ATOM 1316 C CA . GLN A 1 175 ? -1.449 -5.618 -11.194 1.00 98.12 175 GLN A CA 1
ATOM 1317 C C . GLN A 1 175 ? -2.807 -5.768 -11.897 1.00 98.12 175 GLN A C 1
ATOM 1319 O O . GLN A 1 175 ? -2.850 -6.159 -13.062 1.00 98.12 175 GLN A O 1
ATOM 1324 N N . GLU A 1 176 ? -3.905 -5.404 -11.232 1.00 97.81 176 GLU A N 1
ATOM 1325 C CA . GLU A 1 176 ? -5.260 -5.456 -11.801 1.00 97.81 176 GLU A CA 1
ATOM 1326 C C . GLU A 1 176 ? -5.469 -4.418 -12.917 1.00 97.81 176 GLU A C 1
ATOM 1328 O O . GLU A 1 176 ? -6.258 -4.639 -13.835 1.00 97.81 176 GLU A O 1
ATOM 1333 N N . ALA A 1 177 ? -4.719 -3.311 -12.902 1.00 97.88 177 ALA A N 1
ATOM 1334 C CA . ALA A 1 177 ? -4.669 -2.357 -14.011 1.00 97.88 177 ALA A CA 1
ATOM 1335 C C . ALA A 1 177 ? -3.841 -2.854 -15.218 1.00 97.88 177 ALA A C 1
ATOM 1337 O O . ALA A 1 177 ? -3.776 -2.172 -16.241 1.00 97.88 177 ALA A O 1
ATOM 1338 N N . GLY A 1 178 ? -3.217 -4.035 -15.126 1.00 97.94 178 GLY A N 1
ATOM 1339 C CA . GLY A 1 178 ? -2.394 -4.636 -16.181 1.00 97.94 178 GLY A CA 1
ATOM 1340 C C . GLY A 1 178 ? -0.905 -4.286 -16.112 1.00 97.94 178 GLY A C 1
ATOM 1341 O O . GLY A 1 178 ? -0.152 -4.679 -17.003 1.00 97.94 178 GLY A O 1
ATOM 1342 N N . GLY A 1 179 ? -0.476 -3.573 -15.069 1.00 98.38 179 GLY A N 1
ATOM 1343 C CA . GLY A 1 179 ? 0.927 -3.277 -14.807 1.00 98.38 179 GLY A CA 1
ATOM 1344 C C . GLY A 1 179 ? 1.690 -4.452 -14.190 1.00 98.38 179 GLY A C 1
ATOM 1345 O O . GLY A 1 179 ? 1.159 -5.534 -13.930 1.00 98.38 179 GLY A O 1
ATOM 1346 N N . VAL A 1 180 ? 2.974 -4.221 -13.934 1.00 98.38 180 VAL A N 1
ATOM 1347 C CA . VAL A 1 180 ? 3.889 -5.168 -13.291 1.00 98.38 180 VAL A CA 1
ATOM 1348 C C . VAL A 1 180 ? 4.369 -4.618 -11.955 1.00 98.38 180 VAL A C 1
ATOM 1350 O O . VAL A 1 180 ? 4.546 -3.411 -11.803 1.00 98.38 180 VAL A O 1
ATOM 1353 N N . VAL A 1 181 ? 4.600 -5.519 -11.001 1.00 98.50 181 VAL A N 1
ATOM 1354 C CA . VAL A 1 181 ? 5.212 -5.230 -9.699 1.00 98.50 181 VAL A CA 1
ATOM 1355 C C . VAL A 1 181 ? 6.271 -6.298 -9.444 1.00 98.50 181 VAL A C 1
ATOM 1357 O O . VAL A 1 181 ? 5.982 -7.491 -9.569 1.00 98.50 181 VAL A O 1
ATOM 1360 N N . CYS A 1 182 ? 7.491 -5.883 -9.127 1.00 98.25 182 CYS A N 1
ATOM 1361 C CA . CYS A 1 182 ? 8.640 -6.750 -8.881 1.00 98.25 182 CYS A CA 1
ATOM 1362 C C . CYS A 1 182 ? 9.554 -6.144 -7.809 1.00 98.25 182 CYS A C 1
ATOM 1364 O O . CYS A 1 182 ? 9.348 -5.012 -7.365 1.00 98.25 182 CYS A O 1
ATOM 1366 N N . ASP A 1 183 ? 10.558 -6.900 -7.376 1.00 97.88 183 ASP A N 1
ATOM 1367 C CA . ASP A 1 183 ? 11.642 -6.331 -6.579 1.00 97.88 183 ASP A CA 1
ATOM 1368 C C . ASP A 1 183 ? 12.531 -5.439 -7.474 1.00 97.88 183 ASP A C 1
ATOM 1370 O O . ASP A 1 183 ? 12.528 -5.545 -8.707 1.00 97.88 183 ASP A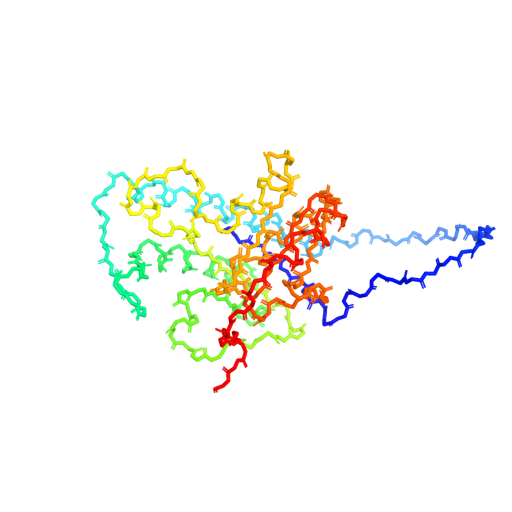 O 1
ATOM 1374 N N . VAL A 1 184 ? 13.286 -4.531 -6.860 1.00 97.50 184 VAL A N 1
ATOM 1375 C CA . VAL A 1 184 ? 14.203 -3.614 -7.552 1.00 97.50 184 VAL A CA 1
ATOM 1376 C C . VAL A 1 184 ? 15.418 -4.334 -8.144 1.00 97.50 184 VAL A C 1
ATOM 1378 O O . VAL A 1 184 ? 16.094 -3.766 -8.993 1.00 97.50 184 VAL A O 1
ATOM 1381 N N . ASP A 1 185 ? 15.679 -5.583 -7.739 1.00 95.94 185 ASP A N 1
ATOM 1382 C CA . ASP A 1 185 ? 16.665 -6.472 -8.372 1.00 95.94 185 ASP A CA 1
ATOM 1383 C C . ASP A 1 185 ? 16.115 -7.241 -9.595 1.00 95.94 185 ASP A C 1
ATOM 1385 O O . ASP A 1 185 ? 16.846 -7.992 -10.244 1.00 95.94 185 ASP A O 1
ATOM 1389 N N . GLY A 1 186 ? 14.838 -7.038 -9.942 1.00 95.69 186 GLY A N 1
ATOM 1390 C CA . GLY A 1 186 ? 14.137 -7.750 -11.015 1.00 95.69 186 GLY A CA 1
ATOM 1391 C C . GLY A 1 186 ? 13.615 -9.133 -10.626 1.00 95.69 186 GLY A C 1
ATOM 1392 O O . GLY A 1 186 ? 13.008 -9.814 -11.455 1.00 95.69 186 GLY A O 1
ATOM 1393 N N . GLY A 1 187 ? 13.816 -9.547 -9.376 1.00 96.88 187 GLY A N 1
ATOM 1394 C CA . GLY A 1 187 ? 13.209 -10.731 -8.799 1.00 96.88 187 GLY A CA 1
ATOM 1395 C C . GLY A 1 187 ? 11.707 -10.575 -8.528 1.00 96.88 187 GLY A C 1
ATOM 1396 O O . GLY A 1 187 ? 11.112 -9.511 -8.736 1.00 96.88 187 GLY A O 1
ATOM 1397 N N . PRO A 1 188 ? 11.056 -11.654 -8.060 1.00 97.56 188 PRO A N 1
ATOM 1398 C CA . PRO A 1 188 ? 9.657 -11.610 -7.653 1.00 97.56 188 PRO A CA 1
ATOM 1399 C C . PRO A 1 188 ? 9.421 -10.554 -6.571 1.00 97.56 188 PRO A C 1
ATOM 1401 O O . PRO A 1 188 ? 10.238 -10.405 -5.667 1.00 97.56 188 PRO A O 1
ATOM 1404 N N . PHE A 1 189 ? 8.282 -9.862 -6.639 1.00 97.62 189 PHE A N 1
ATOM 1405 C CA . PHE A 1 189 ? 7.875 -8.937 -5.585 1.00 97.62 189 PHE A CA 1
ATOM 1406 C C . PHE A 1 189 ? 7.744 -9.668 -4.242 1.00 97.62 189 PHE A C 1
ATOM 1408 O O . PHE A 1 189 ? 6.993 -10.641 -4.128 1.00 97.62 189 PHE A O 1
ATOM 1415 N N . ASP A 1 190 ? 8.453 -9.168 -3.235 1.00 96.56 190 ASP A N 1
ATOM 1416 C CA . ASP A 1 190 ? 8.369 -9.610 -1.848 1.00 96.56 190 ASP A CA 1
ATOM 1417 C C . ASP A 1 190 ? 7.878 -8.445 -0.988 1.00 96.56 190 ASP A C 1
ATOM 1419 O O . ASP A 1 190 ? 8.571 -7.448 -0.802 1.00 96.56 190 ASP A O 1
ATOM 1423 N N . LEU A 1 191 ? 6.666 -8.594 -0.452 1.00 96.44 191 LEU A N 1
ATOM 1424 C CA . LEU A 1 191 ? 5.978 -7.554 0.308 1.00 96.44 191 LEU A CA 1
ATOM 1425 C C . LEU A 1 191 ? 6.759 -7.084 1.548 1.00 96.44 191 LEU A C 1
ATOM 1427 O O . LEU A 1 191 ? 6.580 -5.947 1.973 1.00 96.44 191 LEU A O 1
ATOM 1431 N N . MET A 1 192 ? 7.616 -7.936 2.117 1.00 96.31 192 MET A N 1
ATOM 1432 C CA . MET A 1 192 ? 8.339 -7.652 3.362 1.00 96.31 192 MET A CA 1
ATOM 1433 C C . MET A 1 192 ? 9.788 -7.198 3.114 1.00 96.31 192 MET A C 1
ATOM 1435 O O . MET A 1 192 ? 10.518 -6.914 4.066 1.00 96.31 192 MET A O 1
ATOM 1439 N N . SER A 1 193 ? 10.235 -7.129 1.850 1.00 95.62 193 SER A N 1
ATOM 1440 C CA . SER A 1 193 ? 11.641 -6.861 1.498 1.00 95.62 193 SER A CA 1
ATOM 1441 C C . SER A 1 193 ? 12.061 -5.403 1.630 1.00 95.62 193 SER A C 1
ATOM 1443 O O . SER A 1 193 ? 13.255 -5.110 1.588 1.00 95.62 193 SER A O 1
ATOM 1445 N N . ARG A 1 194 ? 11.086 -4.501 1.782 1.00 96.69 194 ARG A N 1
ATOM 1446 C CA . ARG A 1 194 ? 11.258 -3.043 1.783 1.00 96.69 194 ARG A CA 1
ATOM 1447 C C . ARG A 1 194 ? 11.712 -2.478 0.440 1.00 96.69 194 ARG A C 1
ATOM 1449 O O . ARG A 1 194 ? 12.292 -1.394 0.377 1.00 96.69 194 ARG A O 1
ATOM 1456 N N . ARG A 1 195 ? 11.505 -3.234 -0.637 1.00 97.44 195 ARG A N 1
ATOM 1457 C CA . ARG A 1 195 ? 11.932 -2.897 -1.994 1.00 97.44 195 ARG A CA 1
ATOM 1458 C C . ARG A 1 195 ? 10.797 -3.190 -2.952 1.00 97.44 195 ARG A C 1
ATOM 1460 O O . ARG A 1 195 ? 10.236 -4.283 -2.946 1.00 97.44 195 ARG A O 1
ATOM 1467 N N . MET A 1 196 ? 10.469 -2.223 -3.793 1.00 97.81 196 MET A N 1
ATOM 1468 C CA . MET A 1 196 ? 9.413 -2.396 -4.777 1.00 97.81 196 MET A CA 1
ATOM 1469 C C . MET A 1 196 ? 9.696 -1.548 -6.010 1.00 97.81 196 MET A C 1
ATOM 1471 O O . MET A 1 196 ? 10.097 -0.391 -5.908 1.00 97.81 196 MET A O 1
ATOM 1475 N N . MET A 1 197 ? 9.466 -2.144 -7.175 1.00 98.25 197 MET A N 1
ATOM 1476 C CA . MET A 1 197 ? 9.381 -1.480 -8.466 1.00 98.25 197 MET A CA 1
ATOM 1477 C C . MET A 1 197 ? 8.041 -1.840 -9.098 1.00 98.25 197 MET A C 1
ATOM 1479 O O . MET A 1 197 ? 7.663 -3.011 -9.153 1.00 98.25 197 MET A O 1
ATOM 1483 N N . CYS A 1 198 ? 7.336 -0.845 -9.622 1.00 98.56 198 CYS A N 1
ATOM 1484 C CA . CYS A 1 198 ? 6.138 -1.049 -10.411 1.00 98.56 198 CYS A CA 1
ATOM 1485 C C . CYS A 1 198 ? 6.181 -0.230 -11.701 1.00 98.56 198 CYS A C 1
ATOM 1487 O O . CYS A 1 198 ? 6.754 0.859 -11.749 1.00 98.56 198 CYS A O 1
ATOM 1489 N N . ALA A 1 199 ? 5.599 -0.770 -12.766 1.00 98.75 199 ALA A N 1
ATOM 1490 C CA . ALA A 1 199 ? 5.532 -0.113 -14.066 1.00 98.75 199 ALA A CA 1
ATOM 1491 C C . ALA A 1 199 ? 4.280 -0.532 -14.831 1.00 98.75 199 ALA A C 1
ATOM 1493 O O . ALA A 1 199 ? 3.709 -1.592 -14.579 1.00 98.75 199 ALA A O 1
ATOM 1494 N N . ASN A 1 200 ? 3.885 0.263 -15.818 1.00 97.25 200 ASN A N 1
ATOM 1495 C CA . ASN A 1 200 ? 2.815 -0.104 -16.746 1.00 97.25 200 ASN A CA 1
ATOM 1496 C C . ASN A 1 200 ? 3.207 -1.266 -17.692 1.00 97.25 200 ASN A C 1
ATOM 1498 O O . ASN A 1 200 ? 2.325 -1.956 -18.195 1.00 97.25 200 ASN A O 1
ATOM 1502 N N . HIS A 1 201 ? 4.505 -1.513 -17.924 1.00 97.88 201 HIS A N 1
ATOM 1503 C CA . HIS A 1 201 ? 5.001 -2.591 -18.786 1.00 97.88 201 HIS A CA 1
ATOM 1504 C C . HIS A 1 201 ? 6.348 -3.167 -18.316 1.00 97.88 201 HIS A C 1
ATOM 1506 O O . HIS A 1 201 ? 7.198 -2.457 -17.772 1.00 97.88 201 HIS A O 1
ATOM 1512 N N . ILE A 1 202 ? 6.581 -4.456 -18.592 1.00 97.56 202 ILE A N 1
ATOM 1513 C CA . ILE A 1 202 ? 7.788 -5.184 -18.158 1.00 97.56 202 ILE A CA 1
ATOM 1514 C C . ILE A 1 202 ? 9.085 -4.638 -18.771 1.00 97.56 202 ILE A C 1
ATOM 1516 O O . ILE A 1 202 ? 10.118 -4.620 -18.110 1.00 97.56 202 ILE A O 1
ATOM 1520 N N . ASP A 1 203 ? 9.045 -4.139 -20.007 1.00 98.12 203 ASP A N 1
ATOM 1521 C CA . ASP A 1 203 ? 10.233 -3.569 -20.662 1.00 98.12 203 ASP A CA 1
ATOM 1522 C C . ASP A 1 203 ? 10.720 -2.293 -19.968 1.00 98.12 203 ASP A C 1
ATOM 1524 O O . ASP A 1 203 ? 11.926 -2.081 -19.835 1.00 98.12 203 ASP A O 1
ATOM 1528 N N . ILE A 1 204 ? 9.784 -1.472 -19.479 1.00 98.31 204 ILE A N 1
ATOM 1529 C C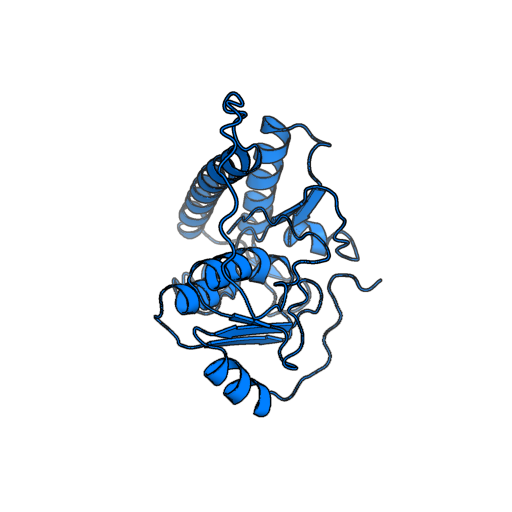A . ILE A 1 204 ? 10.095 -0.269 -18.701 1.00 98.31 204 ILE A CA 1
ATOM 1530 C C . ILE A 1 204 ? 10.685 -0.681 -17.354 1.00 98.31 204 ILE A C 1
ATOM 1532 O O . ILE A 1 204 ? 11.738 -0.167 -16.977 1.00 98.31 204 ILE A O 1
ATOM 1536 N N . ALA A 1 205 ? 10.084 -1.668 -16.679 1.00 98.19 205 ALA A N 1
ATOM 1537 C CA . ALA A 1 205 ? 10.635 -2.207 -15.439 1.00 98.19 205 ALA A CA 1
ATOM 1538 C C . ALA A 1 205 ? 12.083 -2.694 -15.618 1.00 98.19 205 ALA A C 1
ATOM 1540 O O . ALA A 1 205 ? 12.993 -2.211 -14.944 1.00 98.19 205 ALA A O 1
ATOM 1541 N N . ASN A 1 206 ? 12.320 -3.554 -16.611 1.00 98.12 206 ASN A N 1
ATOM 1542 C CA . ASN A 1 206 ? 13.641 -4.093 -16.939 1.00 98.12 206 ASN A CA 1
ATOM 1543 C C . ASN A 1 206 ? 14.660 -3.013 -17.322 1.00 98.12 206 ASN A C 1
ATOM 1545 O O . ASN A 1 206 ? 15.863 -3.193 -17.120 1.00 98.12 206 ASN A O 1
ATOM 1549 N N . ARG A 1 207 ? 14.212 -1.909 -17.931 1.00 98.25 207 ARG A N 1
ATOM 1550 C CA . ARG A 1 207 ? 15.079 -0.780 -18.272 1.00 98.25 207 ARG A CA 1
ATOM 1551 C C . ARG A 1 207 ? 15.501 -0.015 -17.026 1.00 98.25 207 ARG A C 1
ATOM 1553 O O . ARG A 1 207 ? 16.682 0.306 -16.929 1.00 98.25 207 ARG A O 1
ATOM 1560 N N . VAL A 1 208 ? 14.564 0.291 -16.130 1.00 97.94 208 VAL A N 1
ATOM 1561 C CA . VAL A 1 208 ? 14.816 1.083 -14.918 1.00 97.94 208 VAL A CA 1
ATOM 1562 C C . VAL A 1 208 ? 15.663 0.298 -13.920 1.00 97.94 208 VAL A C 1
ATOM 1564 O O . VAL A 1 208 ? 16.641 0.841 -13.426 1.00 97.94 208 VAL A O 1
ATOM 1567 N N . ILE A 1 209 ? 15.373 -0.990 -13.707 1.00 98.00 209 ILE A N 1
ATOM 1568 C CA . ILE A 1 209 ? 16.108 -1.868 -12.774 1.00 98.00 209 ILE A CA 1
ATOM 1569 C C . ILE A 1 209 ? 17.622 -1.867 -13.030 1.00 98.00 209 ILE A C 1
ATOM 1571 O O . ILE A 1 209 ? 18.409 -1.879 -12.091 1.00 98.00 209 ILE A O 1
ATOM 1575 N N . LYS A 1 210 ? 18.048 -1.782 -14.296 1.00 97.81 210 LYS A N 1
ATOM 1576 C CA . LYS A 1 210 ? 19.475 -1.734 -14.667 1.00 97.81 210 LYS A CA 1
ATOM 1577 C C . LYS A 1 210 ? 20.217 -0.501 -14.143 1.00 97.81 210 LYS A C 1
ATOM 1579 O O . LYS A 1 210 ? 21.442 -0.516 -14.132 1.00 97.81 210 LYS A O 1
ATOM 1584 N N . GLU A 1 211 ? 19.492 0.548 -13.769 1.00 97.81 211 GLU A N 1
ATOM 1585 C CA . GLU A 1 211 ? 20.041 1.814 -13.270 1.00 97.81 211 GLU A CA 1
ATOM 1586 C C . GLU A 1 211 ? 19.921 1.942 -11.744 1.00 97.81 211 GLU A C 1
ATOM 1588 O O . GLU A 1 211 ? 20.403 2.921 -11.177 1.00 97.81 211 GLU A O 1
ATOM 1593 N N . ILE A 1 212 ? 19.260 0.995 -11.067 1.00 97.19 212 ILE A N 1
ATOM 1594 C CA . ILE A 1 212 ? 19.054 1.068 -9.619 1.00 97.19 212 ILE A CA 1
ATOM 1595 C C . ILE A 1 212 ? 20.305 0.556 -8.902 1.00 97.19 212 ILE A C 1
ATOM 1597 O O . ILE A 1 212 ? 20.650 -0.624 -8.975 1.00 97.19 212 ILE A O 1
ATOM 1601 N N . GLU A 1 213 ? 20.950 1.435 -8.137 1.00 96.75 213 GLU A N 1
ATOM 1602 C CA . GLU A 1 213 ? 21.916 1.033 -7.118 1.00 96.75 213 GLU A CA 1
ATOM 1603 C C . GLU A 1 213 ? 21.164 0.627 -5.843 1.00 96.75 213 GLU A C 1
ATOM 1605 O O . GLU A 1 213 ? 20.538 1.450 -5.173 1.00 96.75 213 GLU A O 1
ATOM 1610 N N . ILE A 1 214 ? 21.194 -0.666 -5.521 1.00 95.25 214 ILE A N 1
ATOM 1611 C CA . ILE A 1 214 ? 20.482 -1.213 -4.364 1.00 95.25 214 ILE A CA 1
ATOM 1612 C C . ILE A 1 214 ? 21.309 -0.974 -3.103 1.00 95.25 214 ILE A C 1
ATOM 1614 O O . ILE A 1 214 ? 22.428 -1.476 -2.985 1.00 95.25 214 ILE A O 1
ATOM 1618 N N . PHE A 1 215 ? 20.728 -0.275 -2.131 1.00 93.50 215 PHE A N 1
ATOM 1619 C CA . PHE A 1 215 ? 21.303 -0.132 -0.796 1.00 93.50 215 PHE A CA 1
ATOM 1620 C C . PHE A 1 215 ? 20.611 -1.057 0.222 1.00 93.50 215 PHE A C 1
ATOM 1622 O O . PHE A 1 215 ? 19.454 -1.442 0.023 1.00 93.50 215 PHE A O 1
ATOM 1629 N N . PRO A 1 216 ? 21.302 -1.445 1.312 1.00 90.75 216 PRO A N 1
ATOM 1630 C CA . PRO A 1 216 ? 20.718 -2.298 2.342 1.00 90.75 216 PRO A CA 1
ATOM 1631 C C . PRO A 1 216 ? 19.509 -1.643 3.022 1.00 90.75 216 PRO A C 1
ATOM 1633 O O . PRO A 1 216 ? 19.568 -0.478 3.411 1.00 90.75 216 PRO A O 1
ATOM 1636 N N . SER A 1 217 ? 18.450 -2.423 3.228 1.00 90.00 217 SER A N 1
ATOM 1637 C CA . SER A 1 217 ? 17.288 -2.063 4.042 1.00 90.00 217 SER A CA 1
ATOM 1638 C C . SER A 1 217 ? 16.923 -3.265 4.908 1.00 90.00 217 SER A C 1
ATOM 1640 O O . SER A 1 217 ? 16.884 -4.395 4.415 1.00 90.00 217 SER A O 1
ATOM 1642 N N . GLU A 1 218 ? 16.715 -3.040 6.203 1.00 92.50 218 GLU A N 1
ATOM 1643 C CA . GLU A 1 218 ? 16.257 -4.084 7.116 1.00 92.50 218 GLU A CA 1
ATOM 1644 C C . GLU A 1 218 ? 14.803 -4.429 6.798 1.00 92.50 218 GLU A C 1
ATOM 1646 O O . GLU A 1 218 ? 13.968 -3.532 6.689 1.00 92.50 218 GLU A O 1
ATOM 1651 N N . ARG A 1 219 ? 14.531 -5.723 6.605 1.00 94.12 219 ARG A N 1
ATOM 1652 C CA . ARG A 1 219 ? 13.213 -6.245 6.234 1.00 94.12 219 ARG A CA 1
ATOM 1653 C C . ARG A 1 219 ? 12.190 -6.006 7.337 1.00 94.12 219 ARG A C 1
ATOM 1655 O O . ARG A 1 219 ? 12.531 -6.025 8.514 1.00 94.12 219 ARG A O 1
ATOM 1662 N N . ASP A 1 220 ? 10.921 -5.913 6.955 1.00 93.00 220 ASP A N 1
ATOM 1663 C CA . ASP A 1 220 ? 9.819 -5.765 7.915 1.00 93.00 220 ASP A CA 1
ATOM 1664 C C . ASP A 1 220 ? 9.671 -6.977 8.852 1.00 93.00 220 ASP A C 1
ATOM 1666 O O . ASP A 1 220 ? 9.185 -6.847 9.974 1.00 93.00 220 ASP A O 1
ATOM 1670 N N . ASP A 1 221 ? 10.089 -8.158 8.394 1.00 92.38 221 ASP A N 1
ATOM 1671 C CA . ASP A 1 221 ? 10.021 -9.430 9.118 1.00 92.38 221 ASP A CA 1
ATOM 1672 C C . ASP A 1 221 ? 11.347 -9.821 9.810 1.00 92.38 221 ASP A C 1
ATOM 1674 O O . ASP A 1 221 ? 11.465 -10.941 10.318 1.00 92.38 221 ASP A O 1
ATOM 1678 N N . ALA A 1 222 ? 12.336 -8.916 9.855 1.00 87.31 222 ALA A N 1
ATOM 1679 C CA . ALA A 1 222 ? 13.586 -9.117 10.589 1.00 87.31 222 ALA A CA 1
ATOM 1680 C C . ALA A 1 222 ? 13.366 -9.029 12.115 1.00 87.31 222 ALA A C 1
ATOM 1682 O O . ALA A 1 222 ? 12.557 -8.228 12.584 1.00 87.31 222 ALA A O 1
ATOM 1683 N N . GLN A 1 223 ? 14.058 -9.886 12.880 1.00 60.69 223 GLN A N 1
ATOM 1684 C CA . GLN A 1 223 ? 13.980 -9.968 14.351 1.00 60.69 223 GLN A CA 1
ATOM 1685 C C . GLN A 1 223 ? 15.040 -9.126 15.052 1.00 60.69 223 GLN A C 1
ATOM 1687 O O . GLN A 1 223 ? 16.210 -9.205 14.616 1.00 60.69 223 GLN A O 1
#

pLDDT: mean 82.87, std 21.81, range [27.42, 98.75]

Secondary structure (DSSP, 8-state):
--EE----S--------------------------HHHHHHHHHHHHHHHHHHHHHHHTTS---EEESSSTT-EEEHHHHHHHHHHHHHHHHHH-TTS-EEEEHHHHTTSSS----SS-EEEE-SSTTHHHHHTT--SS--HHHHHHHHHTTSSSEEEEES--HHHHHHHHHHHHHTT-EEE-TTSSB--TTSSEEEEESSHHHHHHHHTT--PPP---TT--

Organism: NCBI:txid88201

Nearest PDB structures (foldseek):
  4as5-assembly2_D  TM=9.598E-01  e=1.013E-19  Mus musculus
  2bji-assembly1_B  TM=9.587E-01  e=3.583E-19  Bos taurus
  4as4-assembly1_B  TM=9.607E-01  e=4.841E-19  Homo sapiens
  1imf-assembly1_A-2  TM=8.747E-01  e=6.119E-15  Homo sapiens
  7vce-assembly1_A  TM=8.212E-01  e=3.950E-14  Homo sapiens

Solvent-accessible surface area (backbone atoms only — not comparable to full-atom values): 13153 Å² total; per-residue (Å²): 86,56,34,81,52,83,66,60,98,73,85,72,82,81,88,75,87,86,78,96,70,94,74,81,84,78,85,73,90,68,81,85,72,77,58,68,64,57,55,50,49,56,51,36,54,54,46,42,51,54,42,51,51,52,53,53,59,50,69,77,47,92,76,59,76,47,63,67,93,42,97,85,37,56,46,40,69,59,40,58,48,34,40,49,52,50,56,47,52,50,30,70,77,66,38,79,85,68,54,49,76,49,33,60,79,57,36,81,76,48,74,50,53,79,85,62,89,62,58,35,42,37,28,24,58,53,73,30,44,67,36,56,77,71,69,52,90,73,81,82,22,63,40,58,47,34,47,32,22,40,72,66,78,37,64,60,52,69,51,77,71,49,53,43,38,46,42,56,43,25,49,55,50,18,43,76,59,63,24,42,66,23,21,51,88,70,46,76,58,43,68,46,53,21,35,37,26,36,16,49,42,66,68,60,42,61,57,52,37,76,72,57,82,86,73,94,57,84,37,48,60,50,128

Sequence (223 aa):
MALLLRVKKNFQRGAGNDTFSSMEVQKTEDKTMADPWLEAYVFAVEIAKKAGAEIRKASESEIRISTKSSTVDLVTATDVRVEKIIIGALKEKYGENVFCFIGEESASKKGACILTDEPTWIIDPVDGTTNFVHGIRGTGTAATNMCMVACGAVEAFFEIGIHCWDVAAGAVIVQEAGGVVCDVDGGPFDLMSRRMMCANHIDIANRVIKEIEIFPSERDDAQ